Protein 1BIA (pdb70)

Solvent-accessible surface area: 13473 Å² total; per-residue (Å²): 158,82,125,41,58,45,10,41,122,0,0,51,54,0,12,93,20,52,102,31,30,6,97,52,1,5,87,101,41,61,61,70,125,58,25,0,62,124,48,0,78,35,0,94,101,13,45,16,97,10,62,77,41,136,75,138,10,14,12,6,92,91,74,74,65,37,12,54,41,146,92,0,74,62,73,28,114,51,50,72,16,23,22,44,27,12,8,89,22,6,22,84,46,1,37,94,66,33,77,132,22,140,46,2,12,3,0,0,0,1,26,24,90,79,64,96,64,18,13,14,26,2,20,6,0,3,0,16,98,8,90,63,112,68,23,39,36,5,0,10,4,0,1,3,1,5,2,0,42,0,0,70,129,52,46,3,100,91,0,80,2,13,4,29,44,9,0,34,4,96,70,84,85,0,1,20,6,113,44,73,92,45,123,88,5,31,1,1,3,5,11,15,4,26,11,21,116,105,1,17,3,60,102,31,64,26,115,26,57,20,4,40,0,0,0,23,3,0,107,49,2,39,56,9,1,101,52,15,67,139,101,25,16,70,40,3,40,94,81,4,105,81,9,10,14,9,33,92,69,55,0,46,0,69,48,73,143,134,96,19,90,5,55,1,83,2,26,36,168,122,0,2,2,42,0,43,52,146,73,106,88,96,77,46,127,29,28,104,4,40,88,108

Nearest PDB structures (foldseek):
  1bia-assembly1_A  TM=1.003E+00  e=5.095E-63  Escherichia coli
  1bib-assembly1_A  TM=1.001E+00  e=1.869E-56  Escherichia coli
  4wf2-assembly1_A  TM=9.604E-01  e=1.027E-54  Escherichia coli K-12
  8f8u-assembly1_B  TM=7.306E-01  e=3.129E-49  Klebsiella pneumoniae subsp. pneumoniae 1158
  8fi3-assembly1_A  TM=7.102E-01  e=5.790E-47  Klebsiella pneumoniae

Foldseek 3Di:
DDDPVPLVVVVVVQQQQDFDALVRVCVVVVHDSVVVVVSVVVLVVQVFDWDQDVVTHIHHNHHDADADPCLLVVLADDEAEAEDQEEQAQQVVCVVPVPPHEFLHKYKYQGHVVHDGRNQKIKMKTKYQFPPVQAVLLLQQLLQLQLQVLVVVLPLPLWFDEPRFFIDDPQATFKGKDWDWDPNIMIMIMMMGRDHPVPHCVNVVHHDRVSVSVNSSSRRVSVSVVVCSPPNNPVCQVSNVVGHPQAQAWKWWADPPDIHTFGWNTADSSNFTWGDDPNRTDTHDDTHIGHD

Radius of gyration: 21.38 Å; Cα contacts (8 Å, |Δi|>4): 575; chains: 1; bounding box: 65×46×41 Å

Sequence (292 aa):
MKDNTVPLKLIALLANGEFHSGEQLGETLGMSRAAINKHIQTLRDWGVDVFTVPGKGYSLPEPIQLLNAKQILGQLDGGSVAVLPVIDSTNQYLLDRIGELKSGDACIAEYQQAGSPFGANLYLSMFWRLEQPAAAIGLSLVIGIVMAEVLRKLGADKVRVKWPNDLYLQDRKLAGILVELTGAAQIVIGAGINMAMWITLQEAGINLDRNTLAAMLIRELRAALELFEQEGLAPYLSRWEKLDNFINRPVKLIIGDKEIFGISRGIDKQGALLLEQDGIIKPWMGGEISLR

GO terms:
  GO:0005515 protein binding (F, IPI)
  GO:0003677 DNA binding (F, IDA)
  GO:0004077 biotin--[biotin carboxyl-carrier protein] ligase activity (F, IDA)
  GO:0009102 biotin biosynthetic process (P, IMP)
  GO:0003676 nucleic acid binding (F, EXP)
  GO:0017053 transcription repressor complex (C, IDA)
  GO:0009374 biotin binding (F, IDA)
  GO:0005524 ATP binding (F, IMP)
  GO:0000976 transcription cis-regulatory region binding (F, IMP)
  GO:0042803 protein homodimerization activity (F, IMP)
  GO:0017053 transcription repressor complex (C, IMP)
  GO:0009374 biotin binding (F, IMP)
  GO:0006768 biotin metabolic process (P, IMP)

B-factor: mean 52.27, std 22.52, range [16.23, 100.0]

CATH classification: 1.10.10.10 (+2 more: 3.30.930.10, 2.30.30.100)

Structure (mmCIF, N/CA/C/O backbone):
data_1BIA
#
_entry.id   1BIA
#
_cell.length_a   114.000
_cell.length_b   114.000
_cell.length_c   60.200
_cell.angle_alpha   90.00
_cell.angle_beta   90.00
_cell.angle_gamma   90.00
#
_symmetry.space_group_name_H-M   'P 43 21 2'
#
loop_
_entity.id
_entity.type
_entity.pdbx_description
1 polymer 'BirA BIFUNCTIONAL PROTEIN'
2 water water
#
loop_
_atom_site.group_PDB
_atom_site.id
_atom_site.type_symbol
_atom_site.label_atom_id
_atom_site.label_alt_id
_atom_site.label_comp_id
_atom_site.label_asym_id
_atom_site.label_entity_id
_atom_site.label_seq_id
_atom_site.pdbx_PDB_ins_code
_atom_site.Cartn_x
_atom_site.Cartn_y
_atom_site.Cartn_z
_atom_site.occupancy
_atom_site.B_iso_or_equiv
_atom_site.auth_seq_id
_atom_site.auth_comp_id
_atom_site.auth_asym_id
_atom_site.auth_atom_id
_atom_site.pdbx_PDB_model_num
ATOM 1 N N . MET A 1 1 ? 96.107 101.535 92.567 1.00 100.00 1 MET A N 1
ATOM 2 C CA . MET A 1 1 ? 96.000 101.632 91.121 1.00 99.98 1 MET A CA 1
ATOM 3 C C . MET A 1 1 ? 97.240 101.078 90.406 1.00 94.73 1 MET A C 1
ATOM 4 O O . MET A 1 1 ? 98.338 101.018 90.959 1.00 94.82 1 MET A O 1
ATOM 9 N N . LYS A 1 2 ? 97.063 100.623 89.172 1.00 87.51 2 LYS A N 1
ATOM 10 C CA . LYS A 1 2 ? 98.201 100.062 88.478 1.00 83.74 2 LYS A CA 1
ATOM 11 C C . LYS A 1 2 ? 99.333 101.048 88.222 1.00 76.61 2 LYS A C 1
ATOM 12 O O . LYS A 1 2 ? 99.116 102.243 87.973 1.00 73.35 2 LYS A O 1
ATOM 14 N N . ASP A 1 3 ? 100.559 100.515 88.262 1.00 70.61 3 ASP A N 1
ATOM 15 C CA . ASP A 1 3 ? 101.772 101.269 87.998 1.00 64.26 3 ASP A CA 1
ATOM 16 C C . ASP A 1 3 ? 102.228 101.153 86.522 1.00 58.58 3 ASP A C 1
ATOM 17 O O . ASP A 1 3 ? 102.653 100.089 86.074 1.00 59.00 3 ASP A O 1
ATOM 22 N N . ASN A 1 4 ? 102.110 102.250 85.749 1.00 52.48 4 ASN A N 1
ATOM 23 C CA . ASN A 1 4 ? 102.468 102.295 84.318 1.00 51.37 4 ASN A CA 1
ATOM 24 C C . ASN A 1 4 ? 103.670 103.140 83.975 1.00 49.76 4 ASN A C 1
ATOM 25 O O . ASN A 1 4 ? 103.769 103.621 82.831 1.00 48.76 4 ASN A O 1
ATOM 30 N N . THR A 1 5 ? 104.544 103.293 84.947 1.00 48.38 5 THR A N 1
ATOM 31 C CA . THR A 1 5 ? 105.738 104.087 84.797 1.00 52.01 5 THR A CA 1
ATOM 32 C C . THR A 1 5 ? 106.659 103.731 83.652 1.00 53.70 5 THR A C 1
ATOM 33 O O . THR A 1 5 ? 107.192 104.617 82.978 1.00 58.37 5 THR A O 1
ATOM 37 N N . VAL A 1 6 ? 106.917 102.456 83.470 1.00 48.50 6 VAL A N 1
ATOM 38 C CA . VAL A 1 6 ? 107.837 102.087 82.430 1.00 47.87 6 VAL A CA 1
ATOM 39 C C . VAL A 1 6 ? 107.289 102.401 81.053 1.00 48.89 6 VAL A C 1
ATOM 40 O O . VAL A 1 6 ? 107.939 103.142 80.295 1.00 52.47 6 VAL A O 1
ATOM 44 N N . PRO A 1 7 ? 106.097 101.863 80.730 1.00 45.95 7 PRO A N 1
ATOM 45 C CA . PRO A 1 7 ? 105.574 102.135 79.408 1.00 45.50 7 PRO A CA 1
ATOM 46 C C . PRO A 1 7 ? 105.622 103.649 79.152 1.00 44.63 7 PRO A C 1
ATOM 47 O O . PRO A 1 7 ? 106.143 104.179 78.170 1.00 42.18 7 PRO A O 1
ATOM 51 N N . LEU A 1 8 ? 105.094 104.385 80.103 1.00 46.96 8 LEU A N 1
ATOM 52 C CA . LEU A 1 8 ? 105.104 105.826 79.953 1.00 47.53 8 LEU A CA 1
ATOM 53 C C . LEU A 1 8 ? 106.509 106.325 79.734 1.00 40.95 8 LEU A C 1
ATOM 54 O O . LEU A 1 8 ? 106.791 107.040 78.753 1.00 39.02 8 LEU A O 1
ATOM 59 N N . LYS A 1 9 ? 107.386 105.937 80.643 1.00 38.80 9 LYS A N 1
ATOM 60 C CA . LYS A 1 9 ? 108.781 106.345 80.502 1.00 43.71 9 LYS A CA 1
ATOM 61 C C . LYS A 1 9 ? 109.265 105.990 79.115 1.00 45.12 9 LYS A C 1
ATOM 62 O O . LYS A 1 9 ? 110.001 106.725 78.448 1.00 46.92 9 LYS A O 1
ATOM 68 N N . LEU A 1 10 ? 108.781 104.856 78.675 1.00 41.10 10 LEU A N 1
ATOM 69 C CA . LEU A 1 10 ? 109.143 104.375 77.390 1.00 43.12 10 LEU A CA 1
ATOM 70 C C . LEU A 1 10 ? 108.502 105.190 76.286 1.00 47.11 10 LEU A C 1
ATOM 71 O O . LEU A 1 10 ? 109.145 105.603 75.325 1.00 49.49 10 LEU A O 1
ATOM 76 N N . ILE A 1 11 ? 107.203 105.395 76.374 1.00 46.85 11 ILE A N 1
ATOM 77 C CA . ILE A 1 11 ? 106.619 106.124 75.280 1.00 47.88 11 ILE A CA 1
ATOM 78 C C . ILE A 1 11 ? 107.299 107.442 75.147 1.00 47.28 11 ILE A C 1
ATOM 79 O O . ILE A 1 11 ? 107.397 107.964 74.046 1.00 48.28 11 ILE A O 1
ATOM 84 N N . ALA A 1 12 ? 107.736 107.959 76.297 1.00 47.63 12 ALA A N 1
ATOM 85 C CA . ALA A 1 12 ? 108.432 109.237 76.362 1.00 52.18 12 ALA A CA 1
ATOM 86 C C . ALA A 1 12 ? 109.731 109.146 75.583 1.00 58.41 12 ALA A C 1
ATOM 87 O O . ALA A 1 12 ? 110.102 110.051 74.846 1.00 63.27 12 ALA A O 1
ATOM 89 N N . LEU A 1 13 ? 110.424 108.019 75.722 1.00 61.45 13 LEU A N 1
ATOM 90 C CA . LEU A 1 13 ? 111.662 107.818 74.984 1.00 62.81 13 LEU A CA 1
ATOM 91 C C . LEU A 1 13 ? 111.420 107.857 73.480 1.00 61.16 13 LEU A C 1
ATOM 92 O O . LEU A 1 13 ? 112.117 108.528 72.738 1.00 65.81 13 LEU A O 1
ATOM 97 N N . LEU A 1 14 ? 110.429 107.119 73.020 1.00 57.42 14 LEU A N 1
ATOM 98 C CA . LEU A 1 14 ? 110.101 107.059 71.612 1.00 59.19 14 LEU A CA 1
ATOM 99 C C . LEU A 1 14 ? 109.454 108.307 71.033 1.00 63.64 14 LEU A C 1
ATOM 100 O O . LEU A 1 14 ? 109.500 108.487 69.818 1.00 65.38 14 LEU A O 1
ATOM 105 N N . ALA A 1 15 ? 108.821 109.124 71.901 1.00 65.98 15 ALA A N 1
ATOM 106 C CA . ALA A 1 15 ? 108.061 110.337 71.558 1.00 66.83 15 ALA A CA 1
ATOM 107 C C . ALA A 1 15 ? 108.607 111.228 70.465 1.00 75.10 15 ALA A C 1
ATOM 108 O O . ALA A 1 15 ? 107.839 111.800 69.682 1.00 76.73 15 ALA A O 1
ATOM 110 N N . ASN A 1 16 ? 109.927 111.359 70.422 1.00 82.90 16 ASN A N 1
ATOM 111 C CA . ASN A 1 16 ? 110.583 112.178 69.416 1.00 88.52 16 ASN A CA 1
ATOM 112 C C . ASN A 1 16 ? 110.318 111.735 67.972 1.00 96.58 16 ASN A C 1
ATOM 113 O O . ASN A 1 16 ? 110.773 112.376 67.021 1.00 100.00 16 ASN A O 1
ATOM 118 N N . GLY A 1 17 ? 109.586 110.634 67.793 1.00 98.27 17 GLY A N 1
ATOM 119 C CA . GLY A 1 17 ? 109.250 110.129 66.466 1.00 98.17 17 GLY A CA 1
ATOM 120 C C . GLY A 1 17 ? 110.387 109.485 65.670 1.00 100.00 17 GLY A C 1
ATOM 121 O O . GLY A 1 17 ? 110.167 109.048 64.534 1.00 100.00 17 GLY A O 1
ATOM 122 N N . GLU A 1 18 ? 111.593 109.410 66.247 1.00 100.00 18 GLU A N 1
ATOM 123 C CA . GLU A 1 18 ? 112.736 108.797 65.569 1.00 100.00 18 GLU A CA 1
ATOM 124 C C . GLU A 1 18 ? 112.850 107.285 65.807 1.00 94.67 18 GLU A C 1
ATOM 125 O O . GLU A 1 18 ? 111.937 106.648 66.331 1.00 93.81 18 GLU A O 1
ATOM 127 N N . PHE A 1 19 ? 113.983 106.707 65.413 1.00 90.38 19 PHE A N 1
ATOM 128 C CA . PHE A 1 19 ? 114.190 105.293 65.634 1.00 86.73 19 PHE A CA 1
ATOM 129 C C . PHE A 1 19 ? 115.007 105.079 66.885 1.00 81.68 19 PHE A C 1
ATOM 130 O O . PHE A 1 19 ? 115.920 105.856 67.226 1.00 80.48 19 PHE A O 1
ATOM 138 N N . HIS A 1 20 ? 114.620 104.014 67.566 1.00 77.64 20 HIS A N 1
ATOM 139 C CA . HIS A 1 20 ? 115.261 103.575 68.774 1.00 75.23 20 HIS A CA 1
ATOM 140 C C . HIS A 1 20 ? 115.181 102.076 68.818 1.00 70.65 20 HIS A C 1
ATOM 141 O O . HIS A 1 20 ? 114.092 101.522 68.608 1.00 66.82 20 HIS A O 1
ATOM 148 N N . SER A 1 21 ? 116.339 101.463 69.106 1.00 71.07 21 SER A N 1
ATOM 149 C CA . SER A 1 21 ? 116.534 100.008 69.229 1.00 68.91 21 SER A CA 1
ATOM 150 C C . SER A 1 21 ? 116.424 99.547 70.670 1.00 65.00 21 SER A C 1
ATOM 151 O O . SER A 1 21 ? 116.739 100.279 71.628 1.00 60.52 21 SER A O 1
ATOM 154 N N . GLY A 1 22 ? 116.016 98.297 70.815 1.00 66.82 22 GLY A N 1
ATOM 155 C CA . GLY A 1 22 ? 115.916 97.751 72.145 1.00 69.04 22 GLY A CA 1
ATOM 156 C C . GLY A 1 22 ? 117.224 97.955 72.927 1.00 68.80 22 GLY A C 1
ATOM 157 O O . GLY A 1 22 ? 117.229 98.371 74.087 1.00 68.98 22 GLY A O 1
ATOM 158 N N . GLU A 1 23 ? 118.366 97.680 72.310 1.00 68.70 23 GLU A N 1
ATOM 159 C CA . GLU A 1 23 ? 119.626 97.863 73.030 1.00 71.99 23 GLU A CA 1
ATOM 160 C C . GLU A 1 23 ? 119.665 99.243 73.600 1.00 72.60 23 GLU A C 1
ATOM 161 O O . GLU A 1 23 ? 120.012 99.466 74.757 1.00 72.03 23 GLU A O 1
ATOM 167 N N . GLN A 1 24 ? 119.329 100.161 72.707 1.00 73.77 24 GLN A N 1
ATOM 168 C CA . GLN A 1 24 ? 119.309 101.561 73.010 1.00 75.25 24 GLN A CA 1
ATOM 169 C C . GLN A 1 24 ? 118.361 101.855 74.160 1.00 72.15 24 GLN A C 1
ATOM 170 O O . GLN A 1 24 ? 118.728 102.445 75.182 1.00 71.81 24 GLN A O 1
ATOM 172 N N . LEU A 1 25 ? 117.122 101.424 73.993 1.00 66.67 25 LEU A N 1
ATOM 173 C CA . LEU A 1 25 ? 116.152 101.633 75.032 1.00 61.44 25 LEU A CA 1
ATOM 174 C C . LEU A 1 25 ? 116.639 100.988 76.337 1.00 61.12 25 LEU A C 1
ATOM 175 O O . LEU A 1 25 ? 116.809 101.640 77.364 1.00 57.76 25 LEU A O 1
ATOM 180 N N . GLY A 1 26 ? 116.918 99.689 76.281 1.00 65.10 26 GLY A N 1
ATOM 181 C CA . GLY A 1 26 ? 117.375 98.911 77.434 1.00 68.35 26 GLY A CA 1
ATOM 182 C C . GLY A 1 26 ? 118.390 99.586 78.383 1.00 66.37 26 GLY A C 1
ATOM 183 O O . GLY A 1 26 ? 118.269 99.528 79.627 1.00 60.51 26 GLY A O 1
ATOM 184 N N . GLU A 1 27 ? 119.421 100.178 77.788 1.00 65.47 27 GLU A N 1
ATOM 185 C CA . GLU A 1 27 ? 120.423 100.827 78.596 1.00 64.63 27 GLU A CA 1
ATOM 186 C C . GLU A 1 27 ? 119.862 102.080 79.234 1.00 67.74 27 GLU A C 1
ATOM 187 O O . GLU A 1 27 ? 120.046 102.327 80.424 1.00 69.89 27 GLU A O 1
ATOM 189 N N . THR A 1 28 ? 119.132 102.874 78.470 1.00 70.61 28 THR A N 1
ATOM 190 C CA . THR A 1 28 ? 118.547 104.043 79.096 1.00 73.34 28 THR A CA 1
ATOM 191 C C . THR A 1 28 ? 117.561 103.631 80.177 1.00 77.21 28 THR A C 1
ATOM 192 O O . THR A 1 28 ? 117.405 104.328 81.173 1.00 81.22 28 THR A O 1
ATOM 196 N N . LEU A 1 29 ? 116.869 102.507 79.985 1.00 76.36 29 LEU A N 1
ATOM 197 C CA . LEU A 1 29 ? 115.898 102.099 80.977 1.00 76.78 29 LEU A CA 1
ATOM 198 C C . LEU A 1 29 ? 116.450 101.161 82.031 1.00 78.38 29 LEU A C 1
ATOM 199 O O . LEU A 1 29 ? 115.869 101.032 83.116 1.00 78.88 29 LEU A O 1
ATOM 204 N N . GLY A 1 30 ? 117.583 100.525 81.692 1.00 76.13 30 GLY A N 1
ATOM 205 C CA . GLY A 1 30 ? 118.262 99.628 82.607 1.00 71.13 30 GLY A CA 1
ATOM 206 C C . GLY A 1 30 ? 117.541 98.316 82.760 1.00 63.01 30 GLY A C 1
ATOM 207 O O . GLY A 1 30 ? 117.071 97.896 83.842 1.00 60.40 30 GLY A O 1
ATOM 208 N N . MET A 1 31 ? 117.479 97.648 81.642 1.00 58.32 31 MET A N 1
ATOM 209 C CA . MET A 1 31 ? 116.823 96.401 81.685 1.00 58.56 31 MET A CA 1
ATOM 210 C C . MET A 1 31 ? 116.976 95.746 80.355 1.00 61.39 31 MET A C 1
ATOM 211 O O . MET A 1 31 ? 117.314 96.408 79.367 1.00 61.02 31 MET A O 1
ATOM 216 N N . SER A 1 32 ? 116.718 94.442 80.396 1.00 63.31 32 SER A N 1
ATOM 217 C CA . SER A 1 32 ? 116.784 93.543 79.278 1.00 61.79 32 SER A CA 1
ATOM 218 C C . SER A 1 32 ? 116.019 94.039 78.085 1.00 63.39 32 SER A C 1
ATOM 219 O O . SER A 1 32 ? 115.025 94.721 78.229 1.00 66.32 32 SER A O 1
ATOM 222 N N . ARG A 1 33 ? 116.452 93.628 76.911 1.00 64.68 33 ARG A N 1
ATOM 223 C CA . ARG A 1 33 ? 115.809 93.949 75.652 1.00 69.63 33 ARG A CA 1
ATOM 224 C C . ARG A 1 33 ? 114.580 93.089 75.467 1.00 76.35 33 ARG A C 1
ATOM 225 O O 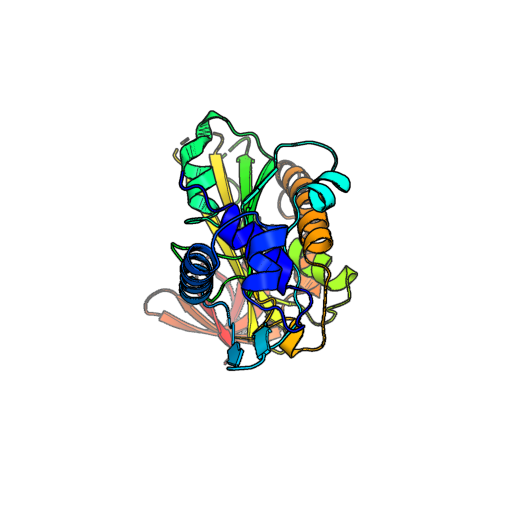. ARG A 1 33 ? 113.793 93.249 74.524 1.00 81.22 33 ARG A O 1
ATOM 233 N N . ALA A 1 34 ? 114.459 92.156 76.402 1.00 76.71 34 ALA A N 1
ATOM 234 C CA . ALA A 1 34 ? 113.345 91.241 76.488 1.00 73.03 34 ALA A CA 1
ATOM 235 C C . ALA A 1 34 ? 112.244 91.957 77.248 1.00 62.53 34 ALA A C 1
ATOM 236 O O . ALA A 1 34 ? 111.067 91.877 76.911 1.00 62.69 34 ALA A O 1
ATOM 238 N N . ALA A 1 35 ? 112.654 92.719 78.245 1.00 52.48 35 ALA A N 1
ATOM 239 C CA . ALA A 1 35 ? 111.680 93.479 78.962 1.00 53.17 35 ALA A CA 1
ATOM 240 C C . ALA A 1 35 ? 111.021 94.499 77.987 1.00 51.48 35 ALA A C 1
ATOM 241 O O . ALA A 1 35 ? 109.780 94.513 77.787 1.00 44.70 35 ALA A O 1
ATOM 243 N N . ILE A 1 36 ? 111.904 95.302 77.326 1.00 52.82 36 ILE A N 1
ATOM 244 C CA . ILE A 1 36 ? 111.514 96.304 76.347 1.00 53.02 36 ILE A CA 1
ATOM 245 C C . ILE A 1 36 ? 110.530 95.692 75.399 1.00 49.88 36 ILE A C 1
ATOM 246 O O . ILE A 1 36 ? 109.451 96.210 75.078 1.00 48.78 36 ILE A O 1
ATOM 251 N N . ASN A 1 37 ? 110.942 94.564 74.899 1.00 47.01 37 ASN A N 1
ATOM 252 C CA . ASN A 1 37 ? 109.996 94.020 74.010 1.00 49.13 37 ASN A CA 1
ATOM 253 C C . ASN A 1 37 ? 108.638 93.907 74.717 1.00 47.59 37 ASN A C 1
ATOM 254 O O . ASN A 1 37 ? 107.589 94.269 74.152 1.00 49.03 37 ASN A O 1
ATOM 259 N N . LYS A 1 38 ? 108.662 93.491 75.983 1.00 43.94 38 LYS A N 1
ATOM 260 C CA . LYS A 1 38 ? 107.418 93.329 76.728 1.00 51.36 38 LYS A CA 1
ATOM 261 C C . LYS A 1 38 ? 106.603 94.621 76.879 1.00 55.88 38 LYS A C 1
ATOM 262 O O . LYS A 1 38 ? 105.359 94.637 76.739 1.00 55.57 38 LYS A O 1
ATOM 268 N N . HIS A 1 39 ? 107.322 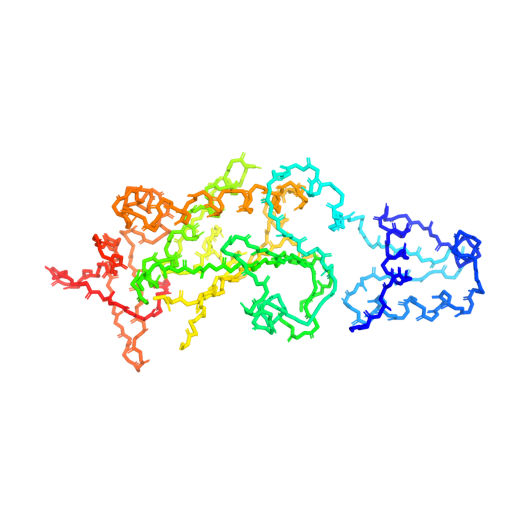95.704 77.185 1.00 53.08 39 HIS A N 1
ATOM 269 C CA . HIS A 1 39 ? 106.669 96.985 77.347 1.00 51.55 39 HIS A CA 1
ATOM 270 C C . HIS A 1 39 ? 106.174 97.581 76.035 1.00 52.12 39 HIS A C 1
ATOM 271 O O . HIS A 1 39 ? 105.207 98.350 76.017 1.00 53.79 39 HIS A O 1
ATOM 278 N N . ILE A 1 40 ? 106.840 97.244 74.944 1.00 48.06 40 ILE A N 1
ATOM 279 C CA . ILE A 1 40 ? 106.398 97.735 73.679 1.00 49.09 40 ILE A CA 1
ATOM 280 C C . ILE A 1 40 ? 105.006 97.184 73.444 1.00 52.53 40 ILE A C 1
ATOM 281 O O . ILE A 1 40 ? 104.139 97.774 72.808 1.00 55.40 40 ILE A O 1
ATOM 286 N N . GLN A 1 41 ? 104.787 95.991 73.928 1.00 54.94 41 GLN A N 1
ATOM 287 C CA . GLN A 1 41 ? 103.496 95.398 73.657 1.00 54.24 41 GLN A CA 1
ATOM 288 C C . GLN A 1 41 ? 102.369 96.188 74.271 1.00 51.21 41 GLN A C 1
ATOM 289 O O . GLN A 1 41 ? 101.294 96.358 73.693 1.00 52.13 41 GLN A O 1
ATOM 295 N N . THR A 1 42 ? 102.649 96.671 75.476 1.00 46.85 42 THR A N 1
ATOM 296 C CA . THR A 1 42 ? 101.690 97.464 76.204 1.00 43.75 42 THR A CA 1
ATOM 297 C C . THR A 1 42 ? 101.295 98.644 75.356 1.00 41.78 42 THR A C 1
ATOM 298 O O . THR A 1 42 ? 100.123 98.821 75.034 1.00 43.19 42 THR A O 1
ATOM 302 N N . LEU A 1 43 ? 102.298 99.435 74.962 1.00 38.85 43 LEU A N 1
ATOM 303 C CA . LEU A 1 43 ? 102.036 100.569 74.120 1.00 43.66 43 LEU A CA 1
ATOM 304 C C . LEU A 1 43 ? 101.029 100.118 73.086 1.00 47.48 43 LEU A C 1
ATOM 305 O O . LEU A 1 43 ? 99.895 100.632 72.981 1.00 47.39 43 LEU A O 1
ATOM 310 N N . ARG A 1 44 ? 101.456 99.085 72.381 1.00 46.19 44 ARG A N 1
ATOM 311 C CA . ARG A 1 44 ? 100.614 98.505 71.379 1.00 46.85 44 ARG A CA 1
ATOM 312 C C . ARG A 1 44 ? 99.226 98.274 71.921 1.00 47.56 44 ARG A C 1
ATOM 313 O O . ARG A 1 44 ? 98.219 98.434 71.234 1.00 49.80 44 ARG A O 1
ATOM 321 N N . ASP A 1 45 ? 99.153 97.903 73.175 1.00 45.68 45 ASP A N 1
ATOM 322 C CA . ASP A 1 45 ? 97.842 97.650 73.698 1.00 45.97 45 ASP A CA 1
ATOM 323 C C . ASP A 1 45 ? 96.997 98.899 73.846 1.00 48.04 45 ASP A C 1
ATOM 324 O O . ASP A 1 45 ? 95.776 98.827 73.820 1.00 50.30 45 ASP A O 1
ATOM 329 N N . TRP A 1 46 ? 97.654 100.046 73.982 1.00 47.06 46 TRP A N 1
ATOM 330 C CA . TRP A 1 46 ? 96.978 101.309 74.189 1.00 46.91 46 TRP A CA 1
ATOM 331 C C . TRP A 1 46 ? 96.661 102.040 72.889 1.00 50.33 46 TRP A C 1
ATOM 332 O O . TRP A 1 46 ? 96.439 103.262 72.879 1.00 55.55 46 TRP A O 1
ATOM 343 N N . GLY A 1 47 ? 96.658 101.351 71.756 1.00 44.49 47 GLY A N 1
ATOM 344 C CA . GLY A 1 47 ? 96.371 102.045 70.511 1.00 39.07 47 GLY A CA 1
ATOM 345 C C . GLY A 1 47 ? 97.582 102.765 69.942 1.00 42.60 47 GLY A C 1
ATOM 346 O O . GLY A 1 47 ? 97.509 103.289 68.814 1.00 45.68 47 GLY A O 1
ATOM 347 N N . VAL A 1 48 ? 98.698 102.817 70.706 1.00 44.52 48 VAL A N 1
ATOM 348 C CA . VAL A 1 48 ? 99.882 103.508 70.216 1.00 44.42 48 VAL A CA 1
ATOM 349 C C . VAL A 1 48 ? 100.412 102.871 68.971 1.00 54.62 48 VAL A C 1
ATOM 350 O O . VAL A 1 48 ? 100.478 101.655 68.878 1.00 55.75 48 VAL A O 1
ATOM 354 N N . ASP A 1 49 ? 100.830 103.691 68.025 1.00 67.21 49 ASP A N 1
ATOM 355 C CA . ASP A 1 49 ? 101.351 103.185 66.774 1.00 80.68 49 ASP A CA 1
ATOM 356 C C . ASP A 1 49 ? 102.859 103.058 66.830 1.00 90.00 49 ASP A C 1
ATOM 357 O O . ASP A 1 49 ? 103.563 104.042 66.617 1.00 94.15 49 ASP A O 1
ATOM 362 N N . VAL A 1 50 ? 103.376 101.867 67.112 1.00 94.31 50 VAL A N 1
ATOM 363 C CA . VAL A 1 50 ? 104.821 101.719 67.155 1.00 96.78 50 VAL A CA 1
ATOM 364 C C . VAL A 1 50 ? 105.327 100.683 66.175 1.00 97.52 50 VAL A C 1
ATOM 365 O O . VAL A 1 50 ? 105.248 99.481 66.414 1.00 100.00 50 VAL A O 1
ATOM 369 N N . PHE A 1 51 ? 105.822 101.196 65.052 1.00 96.72 51 PHE A N 1
ATOM 370 C CA . PHE A 1 51 ? 106.343 100.381 63.972 1.00 91.50 51 PHE A CA 1
ATOM 371 C C . PHE A 1 51 ? 107.696 99.721 64.304 1.00 87.83 51 PHE A C 1
ATOM 372 O O . PHE A 1 51 ? 108.539 100.303 65.001 1.00 85.02 51 PHE A O 1
ATOM 374 N N . THR A 1 52 ? 107.901 98.502 63.793 1.00 87.38 52 THR A N 1
ATOM 375 C CA . THR A 1 52 ? 109.151 97.796 64.011 1.00 88.44 52 THR A CA 1
ATOM 376 C C . THR A 1 52 ? 109.916 97.416 62.747 1.00 91.90 52 THR A C 1
ATOM 377 O O . THR A 1 52 ? 109.342 96.903 61.795 1.00 95.62 52 THR A O 1
ATOM 381 N N . VAL A 1 53 ? 111.230 97.644 62.732 1.00 91.69 53 VAL A N 1
ATOM 382 C CA . VAL A 1 53 ? 111.995 97.284 61.551 1.00 92.84 53 VAL A CA 1
ATOM 383 C C . VAL A 1 53 ? 113.336 96.613 61.818 1.00 95.33 53 VAL A C 1
ATOM 384 O O . VAL A 1 53 ? 114.302 97.250 62.239 1.00 96.62 53 VAL A O 1
ATOM 388 N N . PRO A 1 54 ? 113.395 95.328 61.497 1.00 96.29 54 PRO A N 1
ATOM 389 C CA . PRO A 1 54 ? 114.589 94.512 61.622 1.00 94.17 54 PRO A CA 1
ATOM 390 C C . PRO A 1 54 ? 115.909 95.187 61.999 1.00 88.43 54 PRO A C 1
ATOM 391 O O . PRO A 1 54 ? 116.182 95.419 63.174 1.00 90.00 54 PRO A O 1
ATOM 395 N N . GLY A 1 55 ? 116.775 95.461 61.049 1.00 81.32 55 GLY A N 1
ATOM 396 C CA . GLY A 1 55 ? 118.023 96.062 61.467 1.00 78.06 55 GLY A CA 1
ATOM 397 C C . GLY A 1 55 ? 117.854 97.536 61.787 1.00 75.07 55 GLY A C 1
ATOM 398 O O . GLY A 1 55 ? 118.647 98.360 61.367 1.00 73.12 55 GLY A O 1
ATOM 399 N N . LYS A 1 56 ? 116.809 97.871 62.519 1.00 76.30 56 LYS A N 1
ATOM 400 C CA . LYS A 1 56 ? 116.564 99.265 62.829 1.00 79.25 56 LYS A CA 1
ATOM 401 C C . LYS A 1 56 ? 116.007 99.539 64.237 1.00 82.63 56 LYS A C 1
ATOM 402 O O . LYS A 1 56 ? 116.557 100.383 64.969 1.00 83.27 56 LYS A O 1
ATOM 408 N N . GLY A 1 57 ? 114.915 98.839 64.611 1.00 81.70 57 GLY A N 1
ATOM 409 C CA . GLY A 1 57 ? 114.285 98.981 65.929 1.00 77.45 57 GLY A CA 1
ATOM 410 C C . GLY A 1 57 ? 112.798 99.367 65.932 1.00 72.67 57 GLY A C 1
ATOM 411 O O . GLY A 1 57 ? 111.961 98.775 65.240 1.00 69.12 57 GLY A O 1
ATOM 412 N N . TYR A 1 58 ? 112.496 100.376 66.763 1.00 69.00 58 TYR A N 1
ATOM 413 C CA . TYR A 1 58 ? 111.151 100.888 66.920 1.00 65.37 58 TYR A CA 1
ATOM 414 C C . TYR A 1 58 ? 111.086 102.388 66.818 1.00 64.57 58 TYR A C 1
ATOM 415 O O . TYR A 1 58 ? 112.007 103.106 67.240 1.00 62.24 58 TYR A O 1
ATOM 424 N N . SER A 1 59 ? 109.930 102.833 66.349 1.00 68.70 59 SER A N 1
ATOM 425 C CA . SER A 1 59 ? 109.652 104.245 66.215 1.00 75.89 59 SER A CA 1
ATOM 426 C C . SER A 1 59 ? 108.165 104.500 66.115 1.00 79.37 59 SER A C 1
ATOM 427 O O . SER A 1 59 ? 107.371 103.553 66.017 1.00 79.36 59 SER A O 1
ATOM 430 N N . LEU A 1 60 ? 107.838 105.800 66.170 1.00 79.98 60 LEU A N 1
ATOM 431 C CA . LEU A 1 60 ? 106.486 106.321 66.099 1.00 80.92 60 LEU A CA 1
ATOM 432 C C . LEU A 1 60 ? 106.273 107.053 64.790 1.00 82.16 60 LEU 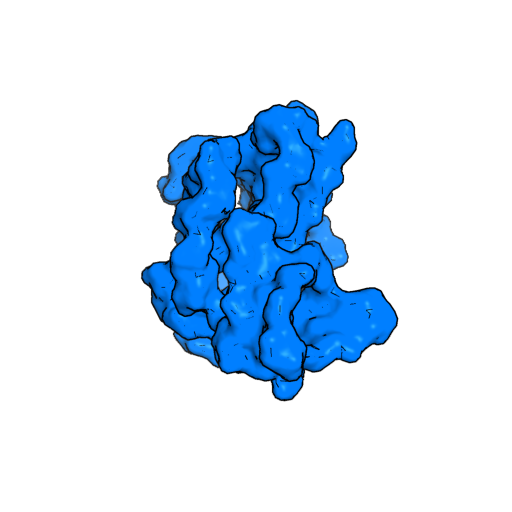A C 1
ATOM 433 O O . LEU A 1 60 ? 107.050 107.949 64.440 1.00 83.35 60 LEU A O 1
ATOM 438 N N . PRO A 1 61 ? 105.179 106.712 64.085 1.00 81.82 61 PRO A N 1
ATOM 439 C CA . PRO A 1 61 ? 104.847 107.350 62.820 1.00 80.15 61 PRO A CA 1
ATOM 440 C C . PRO A 1 61 ? 104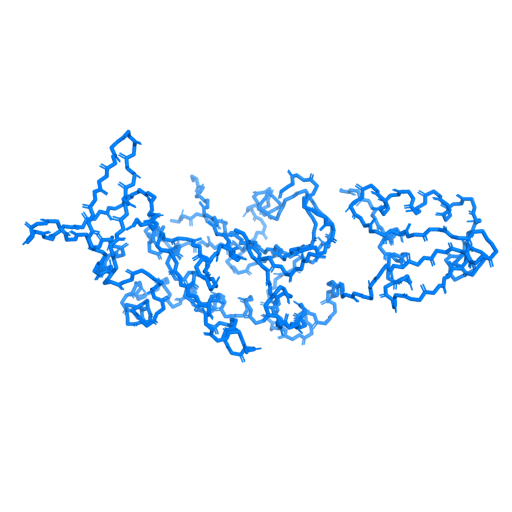.799 108.862 62.928 1.00 78.29 61 PRO A C 1
ATOM 441 O O . PRO A 1 61 ? 104.695 109.574 61.928 1.00 81.51 61 PRO A O 1
ATOM 445 N N . GLU A 1 62 ? 104.846 109.356 64.147 1.00 72.67 62 GLU A N 1
ATOM 446 C CA . GLU A 1 62 ? 104.771 110.766 64.369 1.00 68.61 62 GLU A CA 1
ATOM 447 C C . GLU A 1 62 ? 105.088 111.096 65.780 1.00 63.10 62 GLU A C 1
ATOM 448 O O . GLU A 1 62 ? 104.549 110.484 66.713 1.00 59.07 62 GLU A O 1
ATOM 454 N N . PRO A 1 63 ? 105.954 112.086 65.884 1.00 62.80 63 PRO A N 1
ATOM 455 C CA . PRO A 1 63 ? 106.375 112.605 67.156 1.00 63.63 63 PRO A CA 1
ATOM 456 C C . PRO A 1 63 ? 105.126 113.106 67.840 1.00 68.42 63 PRO A C 1
ATOM 457 O O . PRO A 1 63 ? 104.079 113.363 67.206 1.00 65.10 63 PRO A O 1
ATOM 461 N N . ILE A 1 64 ? 105.205 113.187 69.154 1.00 72.93 64 ILE A N 1
ATOM 462 C CA . ILE A 1 64 ? 104.031 113.572 69.872 1.00 73.31 64 ILE A CA 1
ATOM 463 C C . ILE A 1 64 ? 104.316 114.322 71.139 1.00 72.01 64 ILE A C 1
ATOM 464 O O . ILE A 1 64 ? 105.466 114.567 71.530 1.00 73.11 64 ILE A O 1
ATOM 469 N N . GLN A 1 65 ? 103.196 114.648 71.771 1.00 66.95 65 GLN A N 1
ATOM 470 C CA . GLN A 1 65 ? 103.196 115.345 73.015 1.00 61.56 65 GLN A CA 1
ATOM 471 C C . GLN A 1 65 ? 102.597 114.492 74.092 1.00 57.63 65 GLN A C 1
ATOM 472 O O . GLN A 1 65 ? 101.733 113.659 73.817 1.00 60.95 65 GLN A O 1
ATOM 478 N N . LEU A 1 66 ? 103.071 114.723 75.308 1.00 50.54 66 LEU A N 1
ATOM 479 C CA . LEU A 1 66 ? 102.642 113.991 76.470 1.00 44.12 66 LEU A CA 1
ATOM 480 C C . LEU A 1 66 ? 102.310 114.901 77.599 1.00 43.27 66 LEU A C 1
ATOM 481 O O . LEU A 1 66 ? 103.029 115.821 77.902 1.00 45.43 66 LEU A O 1
ATOM 486 N N . LEU A 1 67 ? 101.244 114.601 78.278 1.00 43.40 67 LEU A N 1
ATOM 487 C CA . LEU A 1 67 ? 100.976 115.400 79.423 1.00 39.91 67 LEU A CA 1
ATOM 488 C C . LEU A 1 67 ? 102.214 115.308 80.260 1.00 37.88 67 LEU A C 1
ATOM 489 O O . LEU A 1 67 ? 102.903 114.297 80.252 1.00 38.22 67 LEU A O 1
ATOM 494 N N . ASN A 1 68 ? 102.474 116.388 80.966 1.00 40.52 68 ASN A N 1
ATOM 495 C CA . ASN A 1 68 ? 103.579 116.524 81.854 1.00 37.61 68 ASN A CA 1
ATOM 496 C C . ASN A 1 68 ? 103.122 117.297 83.047 1.00 35.27 68 ASN A C 1
ATOM 497 O O . ASN A 1 68 ? 102.997 118.526 83.031 1.00 35.90 68 ASN A O 1
ATOM 502 N N . ALA A 1 69 ? 102.895 116.566 84.096 1.00 33.66 69 ALA A N 1
ATOM 503 C CA . ALA A 1 69 ? 102.447 117.202 85.300 1.00 41.55 69 ALA A CA 1
ATOM 504 C C . ALA A 1 69 ? 103.183 118.507 85.638 1.00 43.29 69 ALA A C 1
ATOM 505 O O . ALA A 1 69 ? 102.579 119.541 85.929 1.00 42.73 69 ALA A O 1
ATOM 507 N N . LYS A 1 70 ? 104.510 118.447 85.619 1.00 46.16 70 LYS A N 1
ATOM 508 C CA . LYS A 1 70 ? 105.359 119.579 85.958 1.00 47.65 70 LYS A CA 1
ATOM 509 C C . LYS A 1 70 ? 104.967 120.853 85.256 1.00 44.76 70 LYS A C 1
ATOM 510 O O . LYS A 1 70 ? 104.763 121.912 85.861 1.00 44.43 70 LYS A O 1
ATOM 516 N N . GLN A 1 71 ? 104.906 120.708 83.949 1.00 43.09 71 GLN A N 1
ATOM 517 C CA . GLN A 1 71 ? 104.572 121.793 83.119 1.00 47.05 71 GLN A CA 1
ATOM 518 C C . GLN A 1 71 ? 103.248 122.404 83.451 1.00 51.86 71 GLN A C 1
ATOM 519 O O . GLN A 1 71 ? 103.156 123.621 83.651 1.00 57.12 71 GLN A O 1
ATOM 525 N N . ILE A 1 72 ? 102.258 121.522 83.545 1.00 50.90 72 ILE A N 1
ATOM 526 C CA . ILE A 1 72 ? 100.909 121.915 83.888 1.00 48.14 72 ILE A CA 1
ATOM 527 C C . ILE A 1 72 ? 100.927 122.622 85.245 1.00 42.04 72 ILE A C 1
ATOM 528 O O . ILE A 1 72 ? 100.534 123.775 85.392 1.00 42.71 72 ILE A O 1
ATOM 533 N N . LEU A 1 73 ? 101.380 121.937 86.277 1.00 36.95 73 LEU A N 1
ATOM 534 C CA . LEU A 1 73 ? 101.326 122.590 87.563 1.00 37.64 73 LEU A CA 1
ATOM 535 C C . LEU A 1 73 ? 102.213 123.777 87.631 1.00 44.34 73 LEU A C 1
ATOM 536 O O . LEU A 1 73 ? 102.062 124.646 88.481 1.00 46.66 73 LEU A O 1
ATOM 541 N N . GLY A 1 74 ? 103.126 123.823 86.700 1.00 46.06 74 GLY A N 1
ATOM 542 C CA . GLY A 1 74 ? 103.994 124.942 86.707 1.00 49.47 74 GLY A CA 1
ATOM 543 C C . GLY A 1 74 ? 103.257 126.207 86.330 1.00 54.73 74 GLY A C 1
ATOM 544 O O . GLY A 1 74 ? 103.696 127.318 86.660 1.00 58.98 74 GLY A O 1
ATOM 545 N N . GLN A 1 75 ? 102.154 126.064 85.606 1.00 53.80 75 GLN A N 1
ATOM 546 C CA . GLN A 1 75 ? 101.463 127.271 85.176 1.00 53.00 75 GLN A CA 1
ATOM 547 C C . GLN A 1 75 ? 100.142 127.497 85.843 1.00 60.03 75 GLN A C 1
ATOM 548 O O . GLN A 1 75 ? 99.354 128.311 85.383 1.00 61.53 75 GLN A O 1
ATOM 554 N N . LEU A 1 76 ? 99.925 126.771 86.928 1.00 68.60 76 LEU A N 1
ATOM 555 C CA . LEU A 1 76 ? 98.692 126.880 87.685 1.00 77.37 76 LEU A CA 1
ATOM 556 C C . LEU A 1 76 ? 98.981 127.456 89.065 1.00 81.19 76 LEU A C 1
ATOM 557 O O . LEU A 1 76 ? 100.116 127.405 89.562 1.00 81.67 76 LEU A O 1
ATOM 562 N N . ASP A 1 77 ? 97.953 127.996 89.694 1.00 85.37 77 ASP A N 1
ATOM 563 C CA . ASP A 1 77 ? 98.180 128.564 91.004 1.00 93.21 77 ASP A CA 1
ATOM 564 C C . ASP A 1 77 ? 97.890 127.618 92.144 1.00 97.08 77 ASP A C 1
ATOM 565 O O . ASP A 1 77 ? 98.799 127.070 92.772 1.00 100.00 77 ASP A O 1
ATOM 567 N N . GLY A 1 78 ? 96.624 127.436 92.447 1.00 98.47 78 GLY A N 1
ATOM 568 C CA . GLY A 1 78 ? 96.332 126.579 93.567 1.00 96.80 78 GLY A CA 1
ATOM 569 C C . GLY A 1 78 ? 95.268 125.550 93.300 1.00 96.27 78 GLY A C 1
ATOM 570 O O . GLY A 1 78 ? 94.359 125.733 92.494 1.00 100.00 78 GLY A O 1
ATOM 571 N N . GLY A 1 79 ? 95.391 124.451 94.016 1.00 91.71 79 GLY A N 1
ATOM 572 C CA . GLY A 1 79 ? 94.434 123.380 93.883 1.00 83.51 79 GLY A CA 1
ATOM 573 C C . GLY A 1 79 ? 95.078 122.111 93.356 1.00 73.38 79 GLY A C 1
ATOM 574 O O . GLY A 1 79 ? 96.062 122.133 92.611 1.00 75.84 79 GLY A O 1
ATOM 575 N N . SER A 1 80 ? 94.518 121.005 93.782 1.00 60.81 80 SER A N 1
ATOM 576 C CA . SER A 1 80 ? 94.999 119.732 93.347 1.00 51.24 80 SER A CA 1
ATOM 577 C C . SER A 1 80 ? 94.625 119.508 91.906 1.00 46.47 80 SER A C 1
ATOM 578 O O . SER A 1 80 ? 93.604 119.899 91.389 1.00 50.16 80 SER A O 1
ATOM 581 N N . VAL A 1 81 ? 95.485 118.809 91.250 1.00 42.21 81 VAL A N 1
ATOM 582 C CA . VAL A 1 81 ? 95.254 118.468 89.885 1.00 38.72 81 VAL A CA 1
ATOM 583 C C . VAL A 1 81 ? 95.998 117.180 89.736 1.00 40.18 81 VAL A C 1
ATOM 584 O O . VAL A 1 81 ? 97.180 117.155 90.055 1.00 43.29 81 VAL A O 1
ATOM 588 N N . ALA A 1 82 ? 95.276 116.120 89.387 1.00 35.53 82 ALA A N 1
ATOM 589 C CA . ALA A 1 82 ? 95.875 114.825 89.230 1.00 30.84 82 ALA A CA 1
ATOM 590 C C . ALA A 1 82 ? 96.098 114.609 87.765 1.00 33.66 82 ALA A C 1
ATOM 591 O O . ALA A 1 82 ? 95.153 114.581 86.988 1.00 36.81 82 ALA A O 1
ATOM 593 N N . VAL A 1 83 ? 97.363 114.523 87.379 1.00 36.84 83 VAL A N 1
ATOM 594 C CA . VAL A 1 83 ? 97.685 114.310 85.999 1.00 35.75 83 VAL A CA 1
ATOM 595 C C . VAL A 1 83 ? 98.027 112.861 85.876 1.00 39.72 83 VAL A C 1
ATOM 596 O O . VAL A 1 83 ? 99.057 112.459 86.381 1.00 46.63 83 VAL A O 1
ATOM 600 N N . LEU A 1 84 ? 97.174 112.107 85.213 1.00 36.50 84 LEU A N 1
ATOM 601 C CA . LEU A 1 84 ? 97.335 110.690 85.035 1.00 26.71 84 LEU A CA 1
ATOM 602 C C . LEU A 1 84 ? 97.110 110.312 83.614 1.00 28.48 84 LEU A C 1
ATOM 603 O O . LEU A 1 84 ? 96.009 109.924 83.266 1.00 33.68 84 LEU A O 1
ATOM 608 N N . PRO A 1 85 ? 98.146 110.385 82.816 1.00 25.10 85 PRO A N 1
ATOM 609 C CA . PRO A 1 85 ? 98.018 110.088 81.416 1.00 24.23 85 PRO A CA 1
ATOM 610 C C . PRO A 1 85 ? 97.232 108.838 81.165 1.00 31.80 85 PRO A C 1
ATOM 611 O O . PRO A 1 85 ? 96.500 108.713 80.146 1.00 36.00 85 PRO A O 1
ATOM 615 N N . VAL A 1 86 ? 97.361 107.895 82.101 1.00 31.73 86 VAL A N 1
ATOM 616 C CA . VAL A 1 86 ? 96.602 106.696 81.884 1.00 31.75 86 VAL A CA 1
ATOM 617 C C . VAL A 1 86 ? 95.673 106.426 83.009 1.00 33.01 86 VAL A C 1
ATOM 618 O O . VAL A 1 86 ? 96.052 106.437 84.176 1.00 32.16 86 VAL A O 1
ATOM 622 N N . ILE A 1 87 ? 94.428 106.224 82.657 1.00 36.45 87 ILE A N 1
ATOM 623 C CA . ILE A 1 87 ? 93.453 106.046 83.704 1.00 35.37 87 ILE A CA 1
ATOM 624 C C . ILE A 1 87 ? 92.198 105.329 83.214 1.00 34.21 87 ILE A C 1
ATOM 625 O O . ILE A 1 87 ? 92.028 105.084 82.019 1.00 34.67 87 ILE A O 1
ATOM 630 N N . ASP A 1 88 ? 91.317 104.967 84.136 1.00 35.52 88 ASP A N 1
ATOM 631 C CA . ASP A 1 88 ? 90.084 104.306 83.714 1.00 41.08 88 ASP A CA 1
ATOM 632 C C . ASP A 1 88 ? 89.158 105.326 83.110 1.00 36.19 88 ASP A C 1
ATOM 633 O O . ASP A 1 88 ? 88.804 105.240 81.947 1.00 36.72 88 ASP A O 1
ATOM 638 N N . SER A 1 89 ? 88.807 106.299 83.955 1.00 33.89 89 SER A N 1
ATOM 639 C CA . SER A 1 89 ? 87.987 107.413 83.599 1.00 34.84 89 SER A CA 1
ATOM 640 C C . SER A 1 89 ? 88.297 108.562 84.545 1.00 41.08 89 SER A C 1
ATOM 641 O O . SER A 1 89 ? 88.524 108.376 85.758 1.00 39.79 89 SER A O 1
ATOM 644 N N . THR A 1 90 ? 88.274 109.774 83.979 1.00 40.66 90 THR A N 1
ATOM 645 C CA . THR A 1 90 ? 88.559 110.946 84.764 1.00 36.40 90 THR A CA 1
ATOM 646 C C . THR A 1 90 ? 87.441 111.230 85.726 1.00 34.02 90 THR A C 1
ATOM 647 O O . THR A 1 90 ? 87.631 111.667 86.873 1.00 34.60 90 THR A O 1
ATOM 651 N N . ASN A 1 91 ? 86.236 110.917 85.271 1.00 32.86 91 ASN A N 1
ATOM 652 C CA . ASN A 1 91 ? 85.099 111.161 86.116 1.00 36.56 91 ASN A CA 1
ATOM 653 C C . ASN A 1 91 ? 85.009 110.283 87.354 1.00 39.09 91 ASN A C 1
ATOM 654 O O . ASN A 1 91 ? 84.712 110.757 88.454 1.00 38.85 91 ASN A O 1
ATOM 659 N N . GLN A 1 92 ? 85.230 108.981 87.152 1.00 38.50 92 GLN A N 1
ATOM 660 C CA . GLN A 1 92 ? 85.146 108.022 88.226 1.00 36.47 92 GLN A CA 1
ATOM 661 C C . GLN A 1 92 ? 86.210 108.317 89.243 1.00 33.44 92 GLN A C 1
ATOM 662 O O . GLN A 1 92 ? 85.980 108.338 90.446 1.00 31.23 92 GLN A O 1
ATOM 668 N N . TYR A 1 93 ? 87.402 108.589 88.728 1.00 32.71 93 TYR A N 1
ATOM 669 C CA . TYR A 1 93 ? 88.488 108.919 89.619 1.00 29.39 93 TYR A CA 1
ATOM 670 C C . TYR A 1 93 ? 87.978 109.935 90.599 1.00 32.95 93 TYR A C 1
ATOM 671 O O . TYR A 1 93 ? 88.153 109.871 91.815 1.00 36.54 93 TYR A O 1
ATOM 680 N N . LEU A 1 94 ? 87.325 110.936 90.074 1.00 34.73 94 LEU A N 1
ATOM 681 C CA . LEU A 1 94 ? 86.848 111.963 90.986 1.00 39.24 94 LEU A CA 1
ATOM 682 C C . LEU A 1 94 ? 85.713 111.493 91.853 1.00 39.54 94 LEU A C 1
ATOM 683 O O . LEU A 1 94 ? 85.663 111.771 93.063 1.00 37.90 94 LEU A O 1
ATOM 688 N N . LEU A 1 95 ? 84.814 110.790 91.184 1.00 37.03 95 LEU A N 1
ATOM 689 C CA . LEU A 1 95 ? 83.652 110.259 91.821 1.00 36.62 95 LEU A CA 1
ATOM 690 C C . LEU A 1 95 ? 84.007 109.505 93.061 1.00 39.64 95 LEU A C 1
ATOM 691 O O . LEU A 1 95 ? 83.407 109.705 94.114 1.00 47.84 95 LEU A O 1
ATOM 696 N N . ASP A 1 96 ? 84.995 108.646 92.928 1.00 34.78 96 ASP A N 1
ATOM 697 C CA . ASP A 1 96 ? 85.425 107.820 94.040 1.00 37.59 96 ASP A CA 1
ATOM 698 C C . ASP A 1 96 ? 86.033 108.583 95.187 1.00 43.56 96 ASP A C 1
ATOM 699 O O . ASP A 1 96 ? 86.270 108.008 96.240 1.00 46.91 96 ASP A O 1
ATOM 704 N N . ARG A 1 97 ? 86.328 109.863 94.993 1.00 44.83 97 ARG A N 1
ATOM 705 C CA . ARG A 1 97 ? 86.987 110.620 96.030 1.00 41.67 97 ARG A CA 1
ATOM 706 C C . ARG A 1 97 ? 86.183 111.790 96.489 1.00 45.53 97 ARG A C 1
ATOM 707 O O . ARG A 1 97 ? 86.690 112.704 97.138 1.00 42.79 97 ARG A O 1
ATOM 715 N N . ILE A 1 98 ? 84.910 111.742 96.166 1.00 50.06 98 ILE A N 1
ATOM 716 C CA . ILE A 1 98 ? 84.085 112.851 96.541 1.00 59.40 98 ILE A CA 1
ATOM 717 C C . ILE A 1 98 ? 84.359 113.473 97.911 1.00 62.92 98 ILE A C 1
ATOM 718 O O . ILE A 1 98 ? 84.240 114.694 98.123 1.00 61.91 98 ILE A O 1
ATOM 723 N N . GLY A 1 99 ? 84.741 112.634 98.853 1.00 64.77 99 GLY A N 1
ATOM 724 C CA . GLY A 1 99 ? 84.984 113.122 100.198 1.00 69.84 99 GLY A CA 1
ATOM 725 C C . GLY A 1 99 ? 86.286 113.884 100.437 1.00 74.83 99 GLY A C 1
ATOM 726 O O . GLY A 1 99 ? 86.387 114.632 101.404 1.00 79.23 99 GLY A O 1
ATOM 727 N N . GLU A 1 100 ? 87.280 113.708 99.578 1.00 74.72 100 GLU A N 1
ATOM 728 C CA . GLU A 1 100 ? 88.566 114.363 99.759 1.00 72.97 100 GLU A CA 1
ATOM 729 C C . GLU A 1 100 ? 88.775 115.553 98.847 1.00 69.75 100 GLU A C 1
ATOM 730 O O . GLU A 1 100 ? 89.882 116.100 98.841 1.00 73.38 100 GLU A O 1
ATOM 736 N N . LEU A 1 101 ? 87.774 115.900 98.032 1.00 57.85 101 LEU A N 1
ATOM 737 C CA . LEU A 1 101 ? 87.948 116.966 97.071 1.00 45.69 101 LEU A CA 1
ATOM 738 C C . LEU A 1 101 ? 87.374 118.246 97.539 1.00 45.70 101 LEU A C 1
ATOM 739 O O . LEU A 1 101 ? 86.745 118.339 98.580 1.00 47.21 101 LEU A O 1
ATOM 744 N N . LYS A 1 102 ? 87.632 119.229 96.717 1.00 46.52 102 LYS A N 1
ATOM 745 C CA . LYS A 1 102 ? 87.152 120.556 96.914 1.00 46.16 102 LYS A CA 1
ATOM 746 C C . LYS A 1 102 ? 86.884 121.077 95.547 1.00 44.55 102 LYS A C 1
ATOM 747 O O . LYS A 1 102 ? 87.511 120.631 94.563 1.00 40.74 102 LYS A O 1
ATOM 753 N N . SER A 1 103 ? 85.956 122.025 95.525 1.00 44.13 103 SER A N 1
ATOM 754 C CA . SER A 1 103 ? 85.607 122.638 94.280 1.00 42.41 103 SER A CA 1
ATOM 755 C C . SER A 1 103 ? 86.883 123.038 93.562 1.00 41.81 103 SER A C 1
ATOM 756 O O . SER A 1 103 ? 87.753 123.695 94.121 1.00 43.28 103 SER A O 1
ATOM 759 N N . GLY A 1 104 ? 86.996 122.655 92.315 1.00 36.58 104 GLY A N 1
ATOM 760 C CA . GLY A 1 104 ? 88.164 123.049 91.599 1.00 32.10 104 GLY A CA 1
ATOM 761 C C . GLY A 1 104 ? 89.184 121.952 91.443 1.00 26.95 104 GLY A C 1
ATOM 762 O O . GLY A 1 104 ? 89.999 122.002 90.526 1.00 26.15 104 GLY A O 1
ATOM 763 N N . ASP A 1 105 ? 89.160 120.974 92.330 1.00 26.56 105 ASP A N 1
ATOM 764 C CA . ASP A 1 105 ? 90.138 119.910 92.187 1.00 27.59 105 ASP A CA 1
ATOM 765 C C . ASP A 1 105 ? 89.896 119.277 90.838 1.00 32.58 105 ASP A C 1
ATOM 766 O O . ASP A 1 105 ? 88.757 119.265 90.362 1.00 35.67 105 ASP A O 1
ATOM 771 N N . ALA A 1 106 ? 90.961 118.783 90.218 1.00 32.56 106 ALA A N 1
ATOM 772 C CA . ALA A 1 106 ? 90.864 118.212 88.903 1.00 28.66 106 ALA A CA 1
ATOM 773 C C . ALA A 1 106 ? 91.742 117.010 88.643 1.00 35.84 106 ALA A C 1
ATOM 774 O O . ALA A 1 106 ? 92.556 116.591 89.474 1.00 38.29 106 ALA A O 1
ATOM 776 N N . CYS A 1 107 ? 91.500 116.460 87.444 1.00 33.15 107 CYS A N 1
ATOM 777 C CA . CYS A 1 107 ? 92.085 115.267 86.927 1.00 28.69 107 CYS A CA 1
ATOM 778 C C . CYS A 1 107 ? 92.115 115.354 85.419 1.00 30.46 107 CYS A C 1
ATOM 779 O O . CYS A 1 107 ? 91.095 115.622 84.768 1.00 34.08 107 CYS A O 1
ATOM 782 N N . ILE A 1 108 ? 93.302 115.102 84.864 1.00 31.98 108 ILE A N 1
ATOM 783 C CA . ILE A 1 108 ? 93.612 115.175 83.428 1.00 34.06 108 ILE A CA 1
ATOM 784 C C . ILE A 1 108 ? 94.248 113.884 82.896 1.00 31.64 108 ILE A C 1
ATOM 785 O O . ILE A 1 108 ? 95.098 113.341 83.605 1.00 32.75 108 ILE A O 1
ATOM 790 N N . ALA A 1 109 ? 93.881 113.462 81.642 1.00 29.69 109 ALA A N 1
ATOM 791 C CA . ALA A 1 109 ? 94.379 112.231 80.982 1.00 28.26 109 ALA A CA 1
ATOM 792 C C . ALA A 1 109 ? 94.392 112.314 79.482 1.00 29.01 109 ALA A C 1
ATOM 793 O O . ALA A 1 109 ? 93.784 113.205 78.897 1.00 31.11 109 ALA A O 1
ATOM 795 N N . GLU A 1 110 ? 95.080 111.366 78.845 1.00 30.28 110 GLU A N 1
ATOM 796 C CA . GLU A 1 110 ? 95.088 111.367 77.390 1.00 32.08 110 GLU A CA 1
ATOM 797 C C . GLU A 1 110 ? 94.778 110.005 76.838 1.00 28.20 110 GLU A C 1
ATOM 798 O O . GLU A 1 110 ? 94.997 109.756 75.653 1.00 29.75 110 GLU A O 1
ATOM 804 N N . TYR A 1 111 ? 94.285 109.157 77.729 1.00 28.91 111 TYR A N 1
ATOM 805 C CA . TYR A 1 111 ? 93.880 107.786 77.464 1.00 32.08 111 TYR A CA 1
ATOM 806 C C . TYR A 1 111 ? 92.995 107.264 78.589 1.00 38.65 111 TYR A C 1
ATOM 807 O O . TYR A 1 111 ? 93.319 107.338 79.761 1.00 44.03 111 TYR A O 1
ATOM 816 N N . GLN A 1 112 ? 91.833 106.754 78.236 1.00 44.97 112 GLN A N 1
ATOM 817 C CA . GLN A 1 112 ? 90.858 106.210 79.183 1.00 43.97 112 GLN A CA 1
ATOM 818 C C . GLN A 1 112 ? 90.602 104.749 78.871 1.00 49.38 112 GLN A C 1
ATOM 819 O O . GLN A 1 112 ? 90.001 104.434 77.841 1.00 49.92 112 GLN A O 1
ATOM 825 N N . GLN A 1 113 ? 91.113 103.878 79.740 1.00 55.89 113 GLN A N 1
ATOM 826 C CA . GLN A 1 113 ? 90.971 102.435 79.626 1.00 59.57 113 GLN A CA 1
ATOM 827 C C . GLN A 1 113 ? 89.520 102.077 79.485 1.00 67.94 113 GLN A C 1
ATOM 828 O O . GLN A 1 113 ? 89.217 101.187 78.722 1.00 70.95 113 GLN A O 1
ATOM 834 N N . ALA A 1 114 ? 88.671 102.794 80.243 1.00 73.68 114 ALA A N 1
ATOM 835 C CA . ALA A 1 114 ? 87.225 102.677 80.243 1.00 78.65 114 ALA A CA 1
ATOM 836 C C . ALA A 1 114 ? 86.626 103.177 78.924 1.00 87.39 114 ALA A C 1
ATOM 837 O O . ALA A 1 114 ? 85.581 102.704 78.488 1.00 91.82 114 ALA A O 1
ATOM 839 N N . GLY A 1 115 ? 87.281 104.144 78.290 1.00 90.53 115 GLY A N 1
ATOM 840 C CA . GLY A 1 115 ? 86.807 104.703 77.044 1.00 93.74 115 GLY A CA 1
ATOM 841 C C . GLY A 1 115 ? 86.232 106.094 77.303 1.00 97.83 115 GLY A C 1
ATOM 842 O O . GLY A 1 115 ? 86.517 107.055 76.580 1.00 100.00 115 GLY A O 1
ATOM 843 N N . SER A 1 125 ? 89.425 104.707 70.983 1.00 64.95 125 SER A N 1
ATOM 844 C CA . SER A 1 125 ? 90.178 105.940 71.262 1.00 61.65 125 SER A CA 1
ATOM 845 C C . SER A 1 125 ? 91.588 105.741 71.885 1.00 56.33 125 SER A C 1
ATOM 846 O O . SER A 1 125 ? 91.796 105.508 73.086 1.00 56.68 125 SER A O 1
ATOM 849 N N . PRO A 1 126 ? 92.581 105.820 71.014 1.00 50.92 126 PRO A N 1
ATOM 850 C CA . PRO A 1 126 ? 93.983 105.596 71.325 1.00 50.50 126 PRO A CA 1
ATOM 851 C C . PRO A 1 126 ? 94.667 106.626 72.190 1.00 48.00 126 PRO A C 1
ATOM 852 O O . PRO A 1 126 ? 94.389 107.822 72.140 1.00 49.38 126 PRO A O 1
ATOM 856 N N . PHE A 1 127 ? 95.636 106.121 72.913 1.00 45.62 127 PHE A N 1
ATOM 857 C CA . PHE A 1 127 ? 96.470 106.925 73.772 1.00 47.27 127 PHE A CA 1
ATOM 858 C C . PHE A 1 127 ? 96.885 108.213 73.077 1.00 44.72 127 PHE A C 1
ATOM 859 O O . PHE A 1 127 ? 97.473 108.165 72.006 1.00 43.09 127 PHE A O 1
ATOM 867 N N . GLY A 1 128 ? 96.568 109.378 73.653 1.00 44.00 128 GLY A N 1
ATOM 868 C CA . GLY A 1 128 ? 96.982 110.636 73.030 1.00 42.76 128 GLY A CA 1
ATOM 869 C C . GLY A 1 128 ? 96.088 111.275 71.961 1.00 42.46 128 GLY A C 1
ATOM 870 O O . GLY A 1 128 ? 96.316 112.411 71.559 1.00 44.67 128 GLY A O 1
ATOM 871 N N . ALA A 1 129 ? 95.081 110.573 71.473 1.00 38.81 129 ALA A N 1
ATOM 872 C CA . ALA A 1 129 ? 94.202 111.155 70.488 1.00 40.55 129 ALA A CA 1
ATOM 873 C C . ALA A 1 129 ? 93.311 112.268 71.085 1.00 37.78 129 ALA A C 1
ATOM 874 O O . ALA A 1 129 ? 92.905 113.205 70.398 1.00 40.88 129 ALA A O 1
ATOM 876 N N . ASN A 1 130 ? 93.002 112.160 72.369 1.00 30.74 130 ASN A N 1
ATOM 877 C CA . ASN A 1 130 ? 92.125 113.096 73.015 1.00 34.09 130 ASN A CA 1
ATOM 878 C C . ASN A 1 130 ? 92.630 113.580 74.330 1.00 40.48 130 ASN A C 1
ATOM 879 O O . ASN A 1 130 ? 93.488 112.941 74.973 1.00 43.54 130 ASN A O 1
ATOM 884 N N . LEU A 1 131 ? 91.981 114.665 74.750 1.00 32.24 131 LEU A N 1
ATOM 885 C CA . LEU A 1 131 ? 92.319 115.253 75.992 1.00 27.91 131 LEU A CA 1
ATOM 886 C C . LEU A 1 131 ? 91.132 115.079 76.890 1.00 30.05 131 LEU A C 1
ATOM 887 O O . LEU A 1 131 ? 90.042 115.436 76.477 1.00 38.64 131 LEU A O 1
ATOM 892 N N . TYR A 1 132 ? 91.334 114.518 78.067 1.00 24.66 132 TYR A N 1
ATOM 893 C CA . TYR A 1 132 ? 90.271 114.338 79.005 1.00 26.79 132 TYR A CA 1
ATOM 894 C C . TYR A 1 132 ? 90.512 115.165 80.203 1.00 31.19 132 TYR A C 1
ATOM 895 O O . TYR A 1 132 ? 91.612 115.231 80.699 1.00 34.29 132 TYR A O 1
ATOM 904 N N . LEU A 1 133 ? 89.447 115.714 80.713 1.00 32.90 133 LEU A N 1
ATOM 905 C CA . LEU A 1 133 ? 89.540 116.545 81.860 1.00 30.29 133 LEU A CA 1
ATOM 906 C C . LEU A 1 133 ? 88.224 116.448 82.587 1.00 28.25 133 LEU A C 1
ATOM 907 O O . LEU A 1 133 ? 87.174 116.403 81.951 1.00 27.94 133 LEU A O 1
ATOM 912 N N . SER A 1 134 ? 88.331 116.441 83.905 1.00 20.96 134 SER A N 1
ATOM 913 C CA . SER A 1 134 ? 87.203 116.417 84.780 1.00 26.04 134 SER A CA 1
ATOM 914 C C . SER A 1 134 ? 87.502 117.313 85.958 1.00 32.07 134 SER A C 1
ATOM 915 O O . SER A 1 134 ? 88.654 117.468 86.336 1.00 33.57 134 SER A O 1
ATOM 918 N N . MET A 1 135 ? 86.459 117.903 86.518 1.00 27.09 135 MET A N 1
ATOM 919 C CA . MET A 1 135 ? 86.632 118.773 87.633 1.00 27.38 135 MET A CA 1
ATOM 920 C C . MET A 1 135 ? 85.455 118.628 88.567 1.00 26.63 135 MET A C 1
ATOM 921 O O . MET A 1 135 ? 84.340 118.286 88.155 1.00 28.61 135 MET A O 1
ATOM 926 N N . PHE A 1 136 ? 85.717 118.870 89.840 1.00 26.67 136 PHE A N 1
ATOM 927 C CA . PHE A 1 136 ? 84.693 118.774 90.861 1.00 27.07 136 PHE A CA 1
ATOM 928 C C . PHE A 1 136 ? 84.237 120.137 91.335 1.00 31.68 136 PHE A C 1
ATOM 929 O O . PHE A 1 136 ? 84.994 121.096 91.506 1.00 34.55 136 PHE A O 1
ATOM 937 N N . TRP A 1 137 ? 82.984 120.207 91.635 1.00 33.23 137 TRP A N 1
ATOM 938 C CA . TRP A 1 137 ? 82.511 121.454 92.142 1.00 37.74 137 TRP A CA 1
ATOM 939 C C . TRP A 1 137 ? 81.312 121.235 93.000 1.00 38.89 137 TRP A C 1
ATOM 940 O O . TRP A 1 137 ? 80.491 120.387 92.703 1.00 44.57 137 TRP A O 1
ATOM 951 N N . ARG A 1 138 ? 81.250 121.995 94.056 1.00 38.80 138 ARG A N 1
ATOM 952 C CA . ARG A 1 138 ? 80.161 121.929 94.979 1.00 46.09 138 ARG A CA 1
ATOM 953 C C . ARG A 1 138 ? 79.422 123.252 94.966 1.00 59.27 138 ARG A C 1
ATOM 954 O O . ARG A 1 138 ? 80.003 124.259 95.378 1.00 61.21 138 ARG A O 1
ATOM 962 N N . LEU A 1 139 ? 78.161 123.257 94.482 1.00 71.44 139 LEU A N 1
ATOM 963 C CA . LEU A 1 139 ? 77.330 124.474 94.455 1.00 79.91 139 LEU A CA 1
ATOM 964 C C . LEU A 1 139 ? 76.693 124.651 95.824 1.00 92.15 139 LEU A C 1
ATOM 965 O O . LEU A 1 139 ? 76.340 123.667 96.474 1.00 96.29 139 LEU A O 1
ATOM 970 N N . GLU A 1 140 ? 76.540 125.895 96.271 1.00 98.44 140 GLU A N 1
ATOM 971 C CA . GLU A 1 140 ? 75.945 126.137 97.581 1.00 100.00 140 GLU A CA 1
ATOM 972 C C . GLU A 1 140 ? 74.524 125.564 97.729 1.00 100.00 140 GLU A C 1
ATOM 973 O O . GLU A 1 140 ? 74.097 125.190 98.824 1.00 100.00 140 GLU A O 1
ATOM 975 N N . GLN A 1 141 ? 73.801 125.511 96.598 1.00 100.00 141 GLN A N 1
ATOM 976 C CA . GLN A 1 141 ? 72.424 125.036 96.514 1.00 100.00 141 GLN A CA 1
ATOM 977 C C . GLN A 1 141 ? 72.284 123.777 95.646 1.00 98.40 141 GLN A C 1
ATOM 978 O O . GLN A 1 141 ? 72.124 123.797 94.403 1.00 96.76 141 GLN A O 1
ATOM 980 N N . PRO A 1 143 ? 71.278 121.732 93.366 1.00 95.35 143 PRO A N 1
ATOM 981 C CA . PRO A 1 143 ? 71.192 121.308 91.979 1.00 95.08 143 PRO A CA 1
ATOM 982 C C . PRO A 1 143 ? 70.668 122.427 91.126 1.00 93.66 143 PRO A C 1
ATOM 983 O O . PRO A 1 143 ? 69.959 122.215 90.150 1.00 93.78 143 PRO A O 1
ATOM 987 N N . ALA A 1 144 ? 71.020 123.630 91.536 1.00 93.36 144 ALA A N 1
ATOM 988 C CA . ALA A 1 144 ? 70.603 124.831 90.842 1.00 93.83 144 ALA A CA 1
ATOM 989 C C . ALA A 1 144 ? 71.613 125.228 89.769 1.00 93.12 144 ALA A C 1
ATOM 990 O O . ALA A 1 144 ? 72.487 126.075 90.037 1.00 94.20 144 ALA A O 1
ATOM 992 N N . ALA A 1 145 ? 71.483 124.654 88.567 1.00 87.27 145 ALA A N 1
ATOM 993 C CA . ALA A 1 145 ? 72.422 125.004 87.541 1.00 82.43 145 ALA A CA 1
ATOM 994 C C . ALA A 1 145 ? 72.178 124.196 86.313 1.00 81.17 145 ALA A C 1
ATOM 995 O O . ALA A 1 145 ? 71.462 124.619 85.388 1.00 79.34 145 ALA A O 1
ATOM 997 N N . ALA A 1 146 ? 72.842 123.034 86.399 1.00 82.65 146 ALA A N 1
ATOM 998 C CA . ALA A 1 146 ? 72.860 121.970 85.407 1.00 84.50 146 ALA A CA 1
ATOM 999 C C . ALA A 1 146 ? 72.892 122.540 84.009 1.00 81.83 146 ALA A C 1
ATOM 1000 O O . ALA A 1 146 ? 73.886 123.145 83.581 1.00 86.17 146 ALA A O 1
ATOM 1002 N N . ILE A 1 147 ? 71.781 122.400 83.307 1.00 73.26 147 ILE A N 1
ATOM 1003 C CA . ILE A 1 147 ? 71.786 122.981 82.001 1.00 66.60 147 ILE A CA 1
ATOM 1004 C C . ILE A 1 147 ? 72.497 124.340 82.118 1.00 58.00 147 ILE A C 1
ATOM 1005 O O . ILE A 1 147 ? 73.465 124.657 81.409 1.00 60.66 147 ILE A O 1
ATOM 1010 N N . GLY A 1 148 ? 72.118 125.156 83.076 1.00 44.81 148 GLY A N 1
ATOM 1011 C CA . GLY A 1 148 ? 72.904 126.354 83.094 1.00 41.53 148 GLY A CA 1
ATOM 1012 C C . GLY A 1 148 ? 74.382 126.011 82.973 1.00 34.25 148 GLY A C 1
ATOM 1013 O O . GLY A 1 148 ? 75.094 126.418 82.057 1.00 35.84 148 GLY A O 1
ATOM 1014 N N . LEU A 1 149 ? 74.816 125.217 83.921 1.00 31.13 149 LEU A N 1
ATOM 1015 C CA . LEU A 1 149 ? 76.192 124.787 84.051 1.00 31.83 149 LEU A CA 1
ATOM 1016 C C . LEU A 1 149 ? 76.859 124.324 82.741 1.00 32.83 149 LEU A C 1
ATOM 1017 O O . LEU A 1 149 ? 77.931 124.826 82.348 1.00 34.07 149 LEU A O 1
ATOM 1022 N N . SER A 1 150 ? 76.223 123.367 82.068 1.00 25.58 150 SER A N 1
ATOM 1023 C CA . SER A 1 150 ? 76.758 122.841 80.844 1.00 24.77 150 SER A CA 1
ATOM 1024 C C . SER A 1 150 ? 77.008 123.907 79.784 1.00 26.50 150 SER A C 1
ATOM 1025 O O . SER A 1 150 ? 77.886 123.847 78.896 1.00 27.79 150 SER A O 1
ATOM 1028 N N . LEU A 1 151 ? 76.166 124.900 79.821 1.00 26.20 151 LEU A N 1
ATOM 1029 C CA . LEU A 1 151 ? 76.320 125.954 78.852 1.00 28.69 151 LEU A CA 1
ATOM 1030 C C . LEU A 1 151 ? 77.579 126.757 79.147 1.00 25.25 151 LEU A C 1
ATOM 1031 O O . LEU A 1 151 ? 78.385 127.041 78.298 1.00 26.42 151 LEU A O 1
ATOM 1036 N N . VAL A 1 152 ? 77.748 127.120 80.372 1.00 25.21 152 VAL A N 1
ATOM 1037 C CA . VAL A 1 152 ? 78.924 127.830 80.740 1.00 30.85 152 VAL A CA 1
ATOM 1038 C C . VAL A 1 152 ? 80.193 127.068 80.333 1.00 35.29 152 VAL A C 1
ATOM 1039 O O . VAL A 1 152 ? 81.111 127.625 79.710 1.00 39.74 152 VAL A O 1
ATOM 1043 N N . ILE A 1 153 ? 80.271 125.772 80.660 1.00 30.14 153 ILE A N 1
ATOM 1044 C CA . ILE A 1 153 ? 81.455 124.983 80.300 1.00 25.04 153 ILE A CA 1
ATOM 1045 C C . ILE A 1 153 ? 81.761 125.023 78.787 1.00 25.09 153 ILE A C 1
ATOM 1046 O O . ILE A 1 153 ? 82.906 125.112 78.308 1.00 24.11 153 ILE A O 1
ATOM 1051 N N . GLY A 1 154 ? 80.730 124.992 77.964 1.00 24.09 154 GLY A N 1
ATOM 1052 C CA . GLY A 1 154 ? 81.037 125.018 76.543 1.00 26.56 154 GLY A CA 1
ATOM 1053 C C . GLY A 1 154 ? 81.641 126.347 76.109 1.00 30.55 154 GLY A C 1
ATOM 1054 O O . GLY A 1 154 ? 82.550 126.399 75.269 1.00 30.96 154 GLY A O 1
ATOM 1055 N N . ILE A 1 155 ? 81.086 127.414 76.670 1.00 29.45 155 ILE A N 1
ATOM 1056 C CA . ILE A 1 155 ? 81.505 128.781 76.352 1.00 30.99 155 ILE A CA 1
ATOM 1057 C C . ILE A 1 155 ? 83.025 128.953 76.611 1.00 23.53 155 ILE A C 1
ATOM 1058 O O . ILE A 1 155 ? 83.857 129.243 75.746 1.00 23.56 155 ILE A O 1
ATOM 1063 N N . VAL A 1 156 ? 83.379 128.704 77.841 1.00 18.35 156 VAL A N 1
ATOM 1064 C CA . VAL A 1 156 ? 84.720 128.807 78.251 1.00 21.74 156 VAL A CA 1
ATOM 1065 C C . VAL A 1 156 ? 85.632 127.991 77.418 1.00 22.79 156 VAL A C 1
ATOM 1066 O O . VAL A 1 156 ? 86.623 128.466 76.927 1.00 29.15 156 VAL A O 1
ATOM 1070 N N . MET A 1 157 ? 85.337 126.745 77.300 1.00 21.55 157 MET A N 1
ATOM 1071 C CA . MET A 1 157 ? 86.199 125.929 76.507 1.00 24.02 157 MET A CA 1
ATOM 1072 C C . MET A 1 157 ? 86.337 126.463 75.100 1.00 23.20 157 MET A C 1
ATOM 1073 O O . MET A 1 157 ? 87.374 126.343 74.438 1.00 28.71 157 MET A O 1
ATOM 1078 N N . ALA A 1 158 ? 85.242 126.943 74.562 1.00 25.27 158 ALA A N 1
ATOM 1079 C CA . ALA A 1 158 ? 85.283 127.442 73.186 1.00 26.68 158 ALA A CA 1
ATOM 1080 C C . ALA A 1 158 ? 86.146 128.696 73.171 1.00 29.35 158 ALA A C 1
ATOM 1081 O O . ALA A 1 158 ? 86.944 128.943 72.238 1.00 28.16 158 ALA A O 1
ATOM 1083 N N . GLU A 1 159 ? 85.954 129.484 74.232 1.00 26.97 159 GLU A N 1
ATOM 1084 C CA . GLU A 1 159 ? 86.689 130.721 74.367 1.00 30.82 159 GLU A CA 1
ATOM 1085 C C . GLU A 1 159 ? 88.181 130.439 74.450 1.00 32.88 159 GLU A C 1
ATOM 1086 O O . GLU A 1 159 ? 88.972 131.001 73.729 1.00 35.72 159 GLU A O 1
ATOM 1092 N N . VAL A 1 160 ? 88.553 129.529 75.331 1.00 30.91 160 VAL A N 1
ATOM 1093 C CA . VAL A 1 160 ? 89.927 129.154 75.462 1.00 29.78 160 VAL A CA 1
ATOM 1094 C C . VAL A 1 160 ? 90.482 128.666 74.135 1.00 31.44 160 VAL A C 1
ATOM 1095 O O . VAL A 1 160 ? 91.535 129.083 73.686 1.00 34.37 160 VAL A O 1
ATOM 1099 N N . LEU A 1 161 ? 89.784 127.804 73.443 1.00 29.05 161 LEU A N 1
ATOM 1100 C CA . LEU A 1 161 ? 90.352 127.311 72.202 1.00 29.55 161 LEU A CA 1
ATOM 1101 C C . LEU A 1 161 ? 90.561 128.396 71.195 1.00 30.74 161 LEU A C 1
ATOM 1102 O O . LEU A 1 161 ? 91.440 128.361 70.343 1.00 32.57 161 LEU A O 1
ATOM 1107 N N . ARG A 1 162 ? 89.707 129.361 71.259 1.00 30.58 162 ARG A N 1
ATOM 1108 C CA . ARG A 1 162 ? 89.828 130.419 70.298 1.00 35.85 162 ARG A CA 1
ATOM 1109 C C . ARG A 1 162 ? 91.104 131.221 70.526 1.00 31.19 162 ARG A C 1
ATOM 1110 O O . ARG A 1 162 ? 91.861 131.496 69.592 1.00 32.64 162 ARG A O 1
ATOM 1118 N N . LYS A 1 163 ? 91.322 131.562 71.783 1.00 26.49 163 LYS A N 1
ATOM 1119 C CA . LYS A 1 163 ? 92.521 132.274 72.212 1.00 33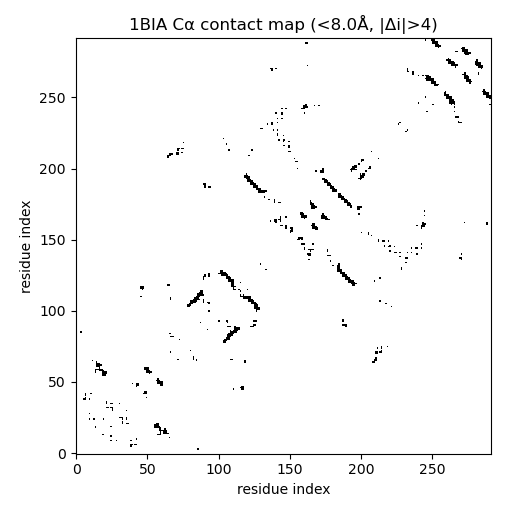.94 163 LYS A CA 1
ATOM 1120 C C . LYS A 1 163 ? 93.850 131.663 71.730 1.00 38.37 163 LYS A C 1
ATOM 1121 O O . LYS A 1 163 ? 94.810 132.361 71.454 1.00 44.39 163 LYS A O 1
ATOM 1127 N N . LEU A 1 164 ? 93.915 130.348 71.673 1.00 33.14 164 LEU A N 1
ATOM 1128 C CA . LEU A 1 164 ? 95.088 129.652 71.241 1.00 23.48 164 LEU A CA 1
ATOM 1129 C C . LEU A 1 164 ? 95.002 129.493 69.755 1.00 26.67 164 LEU A C 1
ATOM 1130 O O . LEU A 1 164 ? 95.760 128.728 69.157 1.00 28.91 164 LEU A O 1
ATOM 1135 N N . GLY A 1 165 ? 94.048 130.195 69.142 1.00 28.12 165 GLY A N 1
ATOM 1136 C CA . GLY A 1 165 ? 94.012 130.131 67.687 1.00 33.16 165 GLY A CA 1
ATOM 1137 C C . GLY A 1 165 ? 93.069 129.239 66.897 1.00 39.48 165 GLY A C 1
ATOM 1138 O O . GLY A 1 165 ? 93.225 129.182 65.677 1.00 43.98 165 GLY A O 1
ATOM 1139 N N . ALA A 1 166 ? 92.104 128.548 67.509 1.00 41.45 166 ALA A N 1
ATOM 1140 C CA . ALA A 1 166 ? 91.159 127.750 66.713 1.00 38.44 166 ALA A CA 1
ATOM 1141 C C . ALA A 1 166 ? 89.923 128.616 66.627 1.00 43.08 166 ALA A C 1
ATOM 1142 O O . ALA A 1 166 ? 89.020 128.598 67.466 1.00 41.75 166 ALA A O 1
ATOM 1144 N N . ASP A 1 167 ? 89.973 129.511 65.661 1.00 47.59 167 ASP A N 1
ATOM 1145 C CA . ASP A 1 167 ? 88.944 130.510 65.566 1.00 51.67 167 ASP A CA 1
ATOM 1146 C C . ASP A 1 167 ? 87.508 130.122 65.305 1.00 46.61 167 ASP A C 1
ATOM 1147 O O . ASP A 1 167 ? 86.633 130.670 65.915 1.00 48.27 167 ASP A O 1
ATOM 1152 N N . LYS A 1 168 ? 87.249 129.214 64.405 1.00 44.13 168 LYS A N 1
ATOM 1153 C CA . LYS A 1 168 ? 85.878 128.873 64.112 1.00 46.31 168 LYS A CA 1
ATOM 1154 C C . LYS A 1 168 ? 85.219 127.877 65.056 1.00 41.24 168 LYS A C 1
ATOM 1155 O O . LYS A 1 168 ? 84.298 127.168 64.657 1.00 42.70 168 LYS A O 1
ATOM 1161 N N . VAL A 1 169 ? 85.684 127.785 66.290 1.00 35.42 169 VAL A N 1
ATOM 1162 C CA . VAL A 1 169 ? 85.083 126.823 67.186 1.00 33.65 169 VAL A CA 1
ATOM 1163 C C . VAL A 1 169 ? 83.745 127.353 67.654 1.00 35.31 169 VAL A C 1
ATOM 1164 O O . VAL A 1 169 ? 83.665 128.515 68.011 1.00 33.71 169 VAL A O 1
ATOM 1168 N N . ARG A 1 170 ? 82.693 126.525 67.653 1.00 36.24 170 ARG A N 1
ATOM 1169 C CA . ARG A 1 170 ? 81.393 126.999 68.103 1.00 32.04 170 ARG A CA 1
ATOM 1170 C C . ARG A 1 170 ? 80.747 126.030 69.059 1.00 33.14 170 ARG A C 1
ATOM 1171 O O . ARG A 1 170 ? 81.187 124.888 69.210 1.00 30.47 170 ARG A O 1
ATOM 1179 N N . VAL A 1 171 ? 79.709 126.499 69.719 1.00 32.43 171 VAL A N 1
ATOM 1180 C CA . VAL A 1 171 ? 79.041 125.607 70.630 1.00 33.94 171 VAL A CA 1
ATOM 1181 C C . VAL A 1 171 ? 77.755 125.100 70.009 1.00 34.46 171 VAL A C 1
ATOM 1182 O O . VAL A 1 171 ? 77.128 125.712 69.163 1.00 32.84 171 VAL A O 1
ATOM 1186 N N . LYS A 1 172 ? 77.394 123.938 70.506 1.00 42.79 172 LYS A N 1
ATOM 1187 C CA . LYS A 1 172 ? 76.187 123.223 70.136 1.00 43.71 172 LYS A CA 1
ATOM 1188 C C . LYS A 1 172 ? 75.399 122.961 71.425 1.00 41.61 172 LYS A C 1
ATOM 1189 O O . LYS A 1 172 ? 75.909 122.316 72.343 1.00 39.00 172 LYS A O 1
ATOM 1195 N N . TRP A 1 173 ? 74.183 123.543 71.504 1.00 38.51 173 TRP A N 1
ATOM 1196 C CA . TRP A 1 173 ? 73.343 123.431 72.672 1.00 32.48 173 TRP A CA 1
ATOM 1197 C C . TRP A 1 173 ? 73.057 121.968 72.997 1.00 29.31 173 TRP A C 1
ATOM 1198 O O . TRP A 1 173 ? 72.672 121.226 72.116 1.00 30.66 173 TRP A O 1
ATOM 1209 N N . PRO A 1 174 ? 73.270 121.526 74.235 1.00 20.44 174 PRO A N 1
ATOM 1210 C CA . PRO A 1 174 ? 73.713 122.345 75.310 1.00 23.32 174 PRO A CA 1
ATOM 1211 C C . PRO A 1 174 ? 75.092 121.918 75.747 1.00 23.74 174 PRO A C 1
ATOM 1212 O O . PRO A 1 174 ? 75.587 122.420 76.767 1.00 21.96 174 PRO A O 1
ATOM 1216 N N . ASN A 1 175 ? 75.691 120.986 75.012 1.00 24.91 175 ASN A N 1
ATOM 1217 C CA . ASN A 1 175 ? 76.962 120.443 75.503 1.00 31.61 175 ASN A CA 1
ATOM 1218 C C . ASN A 1 175 ? 78.080 119.987 74.549 1.00 34.42 175 ASN A C 1
ATOM 1219 O O . ASN A 1 175 ? 78.872 119.123 74.954 1.00 36.23 175 ASN A O 1
ATOM 1224 N N . ASP A 1 176 ? 78.224 120.518 73.332 1.00 31.34 176 ASP A N 1
ATOM 1225 C CA . ASP A 1 176 ? 79.306 120.049 72.499 1.00 28.11 176 ASP A CA 1
ATOM 1226 C C . ASP A 1 176 ? 79.980 121.196 71.937 1.00 27.46 176 ASP A C 1
ATOM 1227 O O . ASP A 1 176 ? 79.399 122.282 71.937 1.00 31.89 176 ASP A O 1
ATOM 1232 N N . LEU A 1 177 ? 81.152 120.928 71.404 1.00 17.60 177 LEU A N 1
ATOM 1233 C CA . LEU A 1 177 ? 81.838 122.011 70.736 1.00 17.19 177 LEU A CA 1
ATOM 1234 C C . LEU A 1 177 ? 81.842 121.600 69.312 1.00 18.97 177 LEU A C 1
ATOM 1235 O O . LEU A 1 177 ? 81.905 120.402 69.079 1.00 26.55 177 LEU A O 1
ATOM 1240 N N . TYR A 1 178 ? 81.763 122.538 68.394 1.00 23.90 178 TYR A N 1
ATOM 1241 C CA . TYR A 1 178 ? 81.775 122.170 66.983 1.00 29.97 178 TYR A CA 1
ATOM 1242 C C . TYR A 1 178 ? 82.853 122.941 66.255 1.00 33.63 178 TYR A C 1
ATOM 1243 O O . TYR A 1 178 ? 83.309 123.973 66.751 1.00 36.03 178 TYR A O 1
ATOM 1252 N N . LEU A 1 179 ? 83.231 122.412 65.089 1.00 36.05 179 LEU A N 1
ATOM 1253 C CA . LEU A 1 179 ? 84.238 122.999 64.200 1.00 34.74 179 LEU A CA 1
ATOM 1254 C C . LEU A 1 179 ? 83.904 122.562 62.801 1.00 34.00 179 LEU A C 1
ATOM 1255 O O . LEU A 1 179 ? 83.787 121.370 62.562 1.00 40.17 179 LEU A O 1
ATOM 1260 N N . GLN A 1 180 ? 83.659 123.493 61.884 1.00 31.30 180 GLN A N 1
ATOM 1261 C CA . GLN A 1 180 ? 83.267 123.092 60.534 1.00 33.38 180 GLN A CA 1
ATOM 1262 C C . GLN A 1 180 ? 82.090 122.152 60.526 1.00 35.41 180 GLN A C 1
ATOM 1263 O O . GLN A 1 180 ? 82.074 121.202 59.753 1.00 39.15 180 GLN A O 1
ATOM 1269 N N . ASP A 1 181 ? 81.119 122.418 61.386 1.00 35.56 181 ASP A N 1
ATOM 1270 C CA . ASP A 1 181 ? 79.909 121.619 61.447 1.00 41.41 181 ASP A CA 1
ATOM 1271 C C . ASP A 1 181 ? 80.096 120.180 61.849 1.00 48.13 181 ASP A C 1
ATOM 1272 O O . ASP A 1 181 ? 79.205 119.375 61.599 1.00 51.44 181 ASP A O 1
ATOM 1277 N N . ARG A 1 182 ? 81.221 119.865 62.499 1.00 49.42 182 ARG A N 1
ATOM 1278 C CA . ARG A 1 182 ? 81.503 118.521 63.035 1.00 42.48 182 ARG A CA 1
ATOM 1279 C C . ARG A 1 182 ? 81.861 118.587 64.535 1.00 38.31 182 ARG A C 1
ATOM 1280 O O . ARG A 1 182 ? 82.356 119.613 65.027 1.00 41.22 182 ARG A O 1
ATOM 1288 N N . LYS A 1 183 ? 81.633 117.506 65.273 1.00 31.11 183 LYS A N 1
ATOM 1289 C CA . LYS A 1 183 ? 81.955 117.471 66.692 1.00 26.85 183 LYS A CA 1
ATOM 1290 C C . LYS A 1 183 ? 83.454 117.320 67.029 1.00 31.39 183 LYS A C 1
ATOM 1291 O O . LYS A 1 183 ? 84.159 116.451 66.520 1.00 33.29 183 LYS A O 1
ATOM 1297 N N . LEU A 1 184 ? 83.919 118.192 67.929 1.00 30.16 184 LEU A N 1
ATOM 1298 C CA . LEU A 1 184 ? 85.292 118.316 68.377 1.00 26.27 184 LEU A CA 1
ATOM 1299 C C . LEU A 1 184 ? 85.405 118.014 69.853 1.00 28.88 184 LEU A C 1
ATOM 1300 O O . LEU A 1 184 ? 86.480 117.745 70.363 1.00 29.93 184 LEU A O 1
ATOM 1305 N N . ALA A 1 185 ? 84.291 118.142 70.568 1.00 30.04 185 ALA A N 1
ATOM 1306 C CA . ALA A 1 185 ? 84.336 117.907 72.005 1.00 28.38 185 ALA A CA 1
ATOM 1307 C C . ALA A 1 185 ? 82.960 117.706 72.601 1.00 26.33 185 ALA A C 1
ATOM 1308 O O . ALA A 1 185 ? 81.979 118.113 72.011 1.00 27.55 185 ALA A O 1
ATOM 1310 N N . GLY A 1 186 ? 82.945 117.043 73.750 1.00 26.88 186 GLY A N 1
ATOM 1311 C CA . GLY A 1 186 ? 81.750 116.672 74.453 1.00 24.25 186 GLY A CA 1
ATOM 1312 C C . GLY A 1 186 ? 81.939 116.795 75.915 1.00 23.21 186 GLY A C 1
ATOM 1313 O O . GLY A 1 186 ? 82.963 116.477 76.477 1.00 28.01 186 GLY A O 1
ATOM 1314 N N . ILE A 1 187 ? 80.903 117.270 76.516 1.00 23.03 187 ILE A N 1
ATOM 1315 C CA . ILE A 1 187 ? 80.890 117.554 77.897 1.00 26.66 187 ILE A CA 1
ATOM 1316 C C . ILE A 1 187 ? 79.849 116.773 78.629 1.00 29.98 187 ILE A C 1
ATOM 1317 O O . ILE A 1 187 ? 78.728 116.638 78.153 1.00 34.73 187 ILE A O 1
ATOM 1322 N N . LEU A 1 188 ? 80.171 116.417 79.856 1.00 27.27 188 LEU A N 1
ATOM 1323 C CA . LEU A 1 188 ? 79.241 115.677 80.608 1.00 29.28 188 LEU A CA 1
ATOM 1324 C C . LEU A 1 188 ? 79.162 116.171 82.000 1.00 31.44 188 LEU A C 1
ATOM 1325 O O . LEU A 1 188 ? 80.183 116.479 82.557 1.00 37.22 188 LEU A O 1
ATOM 1330 N N . VAL A 1 189 ? 77.965 116.189 82.563 1.00 31.55 189 VAL A N 1
ATOM 1331 C CA . VAL A 1 189 ? 77.769 116.639 83.914 1.00 31.82 189 VAL A CA 1
ATOM 1332 C C . VAL A 1 189 ? 77.032 115.604 84.734 1.00 35.71 189 VAL A C 1
ATOM 1333 O O . VAL A 1 189 ? 75.964 115.118 84.350 1.00 38.13 189 VAL A O 1
ATOM 1337 N N . GLU A 1 190 ? 77.554 115.347 85.928 1.00 37.33 190 GLU A N 1
ATOM 1338 C CA . GLU A 1 190 ? 76.993 114.384 86.831 1.00 35.93 190 GLU A CA 1
ATOM 1339 C C . GLU A 1 190 ? 76.748 114.892 88.229 1.00 35.56 190 GLU A C 1
ATOM 1340 O O . GLU A 1 190 ? 77.653 115.420 88.853 1.00 37.70 190 GLU A O 1
ATOM 1346 N N . LEU A 1 191 ? 75.523 114.675 88.715 1.00 36.63 191 LEU A N 1
ATOM 1347 C CA . LEU A 1 191 ? 75.113 115.130 90.028 1.00 42.55 191 LEU A CA 1
ATOM 1348 C C . LEU A 1 191 ? 75.148 114.045 91.049 1.00 50.73 191 LEU A C 1
ATOM 1349 O O . LEU A 1 191 ? 75.023 112.878 90.745 1.00 52.12 191 LEU A O 1
ATOM 1354 N N . THR A 1 192 ? 75.315 114.457 92.275 1.00 62.51 192 THR A N 1
ATOM 1355 C CA . THR A 1 192 ? 75.399 113.522 93.364 1.00 73.63 192 THR A CA 1
ATOM 1356 C C . THR A 1 192 ? 74.567 113.915 94.562 1.00 87.50 192 THR A C 1
ATOM 1357 O O . THR A 1 192 ? 74.747 115.016 95.120 1.00 88.64 192 THR A O 1
ATOM 1361 N N . GLY A 1 193 ? 73.679 112.963 94.936 1.00 95.51 193 GLY A N 1
ATOM 1362 C CA . GLY A 1 193 ? 72.741 113.064 96.053 1.00 99.24 193 GLY A CA 1
ATOM 1363 C C . GLY A 1 193 ? 73.379 113.718 97.280 1.00 100.00 193 GLY A C 1
ATOM 1364 O O . GLY A 1 193 ? 72.930 113.563 98.431 1.00 100.00 193 GLY A O 1
ATOM 1365 N N . ALA A 1 198 ? 73.704 121.991 99.042 1.00 79.34 198 ALA A N 1
ATOM 1366 C CA . ALA A 1 198 ? 74.958 121.452 98.526 1.00 78.79 198 ALA A CA 1
ATOM 1367 C C . ALA A 1 198 ? 74.781 120.306 97.533 1.00 76.29 198 ALA A C 1
ATOM 1368 O O . ALA A 1 198 ? 74.469 119.162 97.878 1.00 78.60 198 ALA A O 1
ATOM 1370 N N . ALA A 1 199 ? 75.003 120.661 96.279 1.00 70.49 199 ALA A N 1
ATOM 1371 C CA . ALA A 1 199 ? 74.939 119.751 95.159 1.00 65.58 199 ALA A CA 1
ATOM 1372 C C . ALA A 1 199 ? 76.353 119.474 94.663 1.00 59.85 199 ALA A C 1
ATOM 1373 O O . ALA A 1 199 ? 77.014 120.410 94.236 1.00 59.65 199 ALA A O 1
ATOM 1375 N N . GLN A 1 200 ? 76.804 118.212 94.745 1.00 53.65 200 GLN A N 1
ATOM 1376 C CA . GLN A 1 200 ? 78.136 117.787 94.317 1.00 47.77 200 GLN A CA 1
ATOM 1377 C C . GLN A 1 200 ? 78.137 117.480 92.842 1.00 41.19 200 GLN A C 1
ATOM 1378 O O . GLN A 1 200 ? 77.367 116.659 92.414 1.00 47.14 200 GLN A O 1
ATOM 1384 N N . ILE A 1 201 ? 78.988 118.112 92.064 1.00 30.77 201 ILE A N 1
ATOM 1385 C CA . ILE A 1 201 ? 79.005 117.852 90.648 1.00 28.53 201 ILE A CA 1
ATOM 1386 C C . ILE A 1 201 ? 80.398 117.479 90.185 1.00 31.64 201 ILE A C 1
ATOM 1387 O O . ILE A 1 201 ? 81.405 117.926 90.743 1.00 36.67 201 ILE A O 1
ATOM 1392 N N . VAL A 1 202 ? 80.459 116.683 89.138 1.00 27.23 202 VAL A N 1
ATOM 1393 C CA 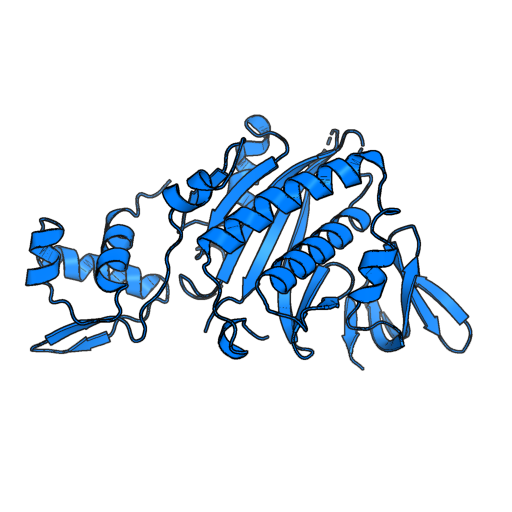. VAL A 1 202 ? 81.723 116.288 88.571 1.00 27.36 202 VAL A CA 1
ATOM 1394 C C . VAL A 1 202 ? 81.569 116.575 87.098 1.00 30.23 202 VAL A C 1
ATOM 1395 O O . VAL A 1 202 ? 80.733 115.988 86.447 1.00 31.02 202 VAL A O 1
ATOM 1399 N N . ILE A 1 203 ? 82.332 117.518 86.577 1.00 30.54 203 ILE A N 1
ATOM 1400 C CA . ILE A 1 203 ? 82.240 117.869 85.196 1.00 24.06 203 ILE A CA 1
ATOM 1401 C C . ILE A 1 203 ? 83.279 117.100 84.466 1.00 26.56 203 ILE A C 1
ATOM 1402 O O . ILE A 1 203 ? 84.364 116.934 84.985 1.00 31.34 203 ILE A O 1
ATOM 1407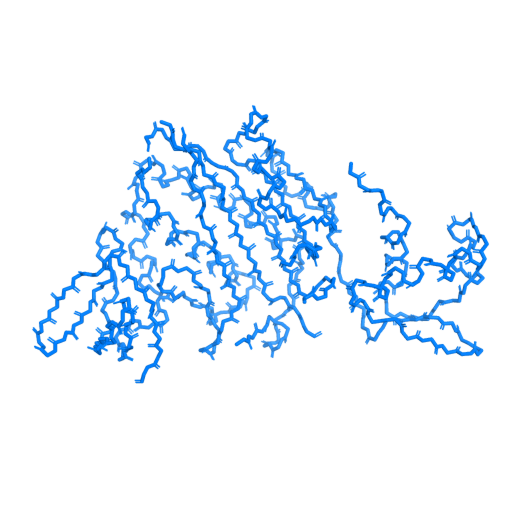 N N . GLY A 1 204 ? 83.010 116.727 83.226 1.00 25.14 204 GLY A N 1
ATOM 1408 C CA . GLY A 1 204 ? 83.977 116.019 82.430 1.00 19.34 204 GLY A CA 1
ATOM 1409 C C . GLY A 1 204 ? 83.899 116.493 80.992 1.00 30.45 204 GLY A C 1
ATOM 1410 O O . GLY A 1 204 ? 82.852 116.832 80.466 1.00 41.65 204 GLY A O 1
ATOM 1411 N N . ALA A 1 205 ? 85.016 116.523 80.324 1.00 27.06 205 ALA A N 1
ATOM 1412 C CA . ALA A 1 205 ? 85.009 116.932 78.950 1.00 22.73 205 ALA A CA 1
ATOM 1413 C C . ALA A 1 205 ? 86.095 116.151 78.298 1.00 25.44 205 ALA A C 1
ATOM 1414 O O . ALA A 1 205 ? 87.033 115.786 79.022 1.00 24.90 205 ALA A O 1
ATOM 1416 N N . GLY A 1 206 ? 85.950 115.966 76.970 1.00 27.91 206 GLY A N 1
ATOM 1417 C CA . GLY A 1 206 ? 86.875 115.278 76.087 1.00 30.85 206 GLY A CA 1
ATOM 1418 C C . GLY A 1 206 ? 87.048 116.035 74.769 1.00 33.44 206 GLY A C 1
ATOM 1419 O O . GLY A 1 206 ? 86.072 116.339 74.084 1.00 34.34 206 GLY A O 1
ATOM 1420 N N . ILE A 1 207 ? 88.288 116.366 74.406 1.00 32.16 207 ILE A N 1
ATOM 1421 C CA . ILE A 1 207 ? 88.537 117.123 73.181 1.00 29.50 207 ILE A CA 1
ATOM 1422 C C . ILE A 1 207 ? 89.266 116.266 72.199 1.00 26.78 207 ILE A C 1
ATOM 1423 O O . ILE A 1 207 ? 90.200 115.548 72.569 1.00 29.23 207 ILE A O 1
ATOM 1428 N N . ASN A 1 208 ? 88.857 116.329 70.954 1.00 23.74 208 ASN A N 1
ATOM 1429 C CA . ASN A 1 208 ? 89.511 115.564 69.915 1.00 30.57 208 ASN A CA 1
ATOM 1430 C C . ASN A 1 208 ? 90.749 116.272 69.433 1.00 36.06 208 ASN A C 1
ATOM 1431 O O . ASN A 1 208 ? 90.680 117.201 68.628 1.00 40.24 208 ASN A O 1
ATOM 1436 N N . MET A 1 209 ? 91.881 115.827 69.943 1.00 37.05 209 MET A N 1
ATOM 1437 C CA . MET A 1 209 ? 93.148 116.458 69.643 1.00 35.09 209 MET A CA 1
ATOM 1438 C C . MET A 1 209 ? 93.718 116.041 68.317 1.00 35.79 209 MET A C 1
ATOM 1439 O O . MET A 1 209 ? 94.056 116.865 67.476 1.00 33.20 209 MET A O 1
ATOM 1444 N N . ALA A 1 210 ? 93.862 114.735 68.177 1.00 38.13 210 ALA A N 1
ATOM 1445 C CA . ALA A 1 210 ? 94.501 114.235 67.002 1.00 40.86 210 ALA A CA 1
ATOM 1446 C C . ALA A 1 210 ? 94.020 112.898 66.562 1.00 48.02 210 ALA A C 1
ATOM 1447 O O . ALA A 1 210 ? 93.401 112.181 67.329 1.00 47.21 210 ALA A O 1
ATOM 1449 N N . MET A 1 211 ? 94.366 112.582 65.315 1.00 57.30 211 MET A N 1
ATOM 1450 C CA . MET A 1 211 ? 94.059 111.300 64.710 1.00 65.81 211 MET A CA 1
ATOM 1451 C C . MET A 1 211 ? 95.259 110.854 63.878 1.00 74.99 211 MET A C 1
ATOM 1452 O O . MET A 1 211 ? 96.292 110.446 64.425 1.00 80.21 211 MET A O 1
ATOM 1454 N N . TRP A 1 223 ? 82.334 113.873 63.472 1.00 48.73 223 TRP A N 1
ATOM 1455 C CA . TRP A 1 223 ? 83.668 113.796 64.161 1.00 47.64 223 TRP A CA 1
ATOM 1456 C C . TRP A 1 223 ? 84.905 114.441 63.506 1.00 45.28 223 TRP A C 1
ATOM 1457 O O . TRP A 1 223 ? 85.249 114.135 62.377 1.00 48.39 223 TRP A O 1
ATOM 1459 N N . ILE A 1 224 ? 85.504 115.407 64.202 1.00 40.58 224 ILE A N 1
ATOM 1460 C CA . ILE A 1 224 ? 86.650 116.127 63.667 1.00 37.24 224 ILE A CA 1
ATOM 1461 C C . ILE A 1 224 ? 87.648 116.385 64.771 1.00 33.79 224 ILE A C 1
ATOM 1462 O O . ILE A 1 224 ? 87.299 116.333 65.960 1.00 30.56 224 ILE A O 1
ATOM 1467 N N . THR A 1 225 ? 88.878 116.694 64.381 1.00 35.73 225 THR A N 1
ATOM 1468 C CA . THR A 1 225 ? 89.945 116.945 65.358 1.00 39.14 225 THR A CA 1
ATOM 1469 C C . THR A 1 225 ? 90.742 118.228 65.123 1.00 34.82 225 THR A C 1
ATOM 1470 O O . THR A 1 225 ? 90.733 118.732 64.016 1.00 37.75 225 THR A O 1
ATOM 1474 N N . LEU A 1 226 ? 91.419 118.737 66.164 1.00 29.95 226 LEU A N 1
ATOM 1475 C CA . LEU A 1 226 ? 92.214 119.942 66.051 1.00 35.43 226 LEU A CA 1
ATOM 1476 C C . LEU A 1 226 ? 93.324 119.810 65.005 1.00 43.73 226 LEU A C 1
ATOM 1477 O O . LEU A 1 226 ? 93.714 120.769 64.334 1.00 47.00 226 LEU A O 1
ATOM 1482 N N . GLN A 1 227 ? 93.885 118.617 64.880 1.00 48.19 227 GLN A N 1
ATOM 1483 C CA . GLN A 1 227 ? 94.960 118.410 63.935 1.00 49.78 227 GLN A CA 1
ATOM 1484 C C . GLN A 1 227 ? 94.402 118.467 62.528 1.00 48.57 227 GLN A C 1
ATOM 1485 O O . GLN A 1 227 ? 94.921 119.157 61.638 1.00 45.60 227 GLN A O 1
ATOM 1491 N N . GLU A 1 228 ? 93.277 117.766 62.411 1.00 51.49 228 GLU A N 1
ATOM 1492 C CA . GLU A 1 228 ? 92.516 117.642 61.190 1.00 52.54 228 GLU A CA 1
ATOM 1493 C C . GLU A 1 228 ? 92.286 118.977 60.572 1.00 50.69 228 GLU A C 1
ATOM 1494 O O . GLU A 1 228 ? 92.170 119.097 59.357 1.00 55.43 228 GLU A O 1
ATOM 1500 N N . ALA A 1 229 ? 92.249 119.985 61.410 1.00 46.68 229 ALA A N 1
ATOM 1501 C CA . ALA A 1 229 ? 92.036 121.297 60.888 1.00 47.88 229 ALA A CA 1
ATOM 1502 C C . ALA A 1 229 ? 93.199 122.265 61.039 1.00 53.10 229 ALA A C 1
ATOM 1503 O O . ALA A 1 229 ? 92.995 123.476 61.213 1.00 55.61 229 ALA A O 1
ATOM 1505 N N . GLY A 1 230 ? 94.438 121.752 61.042 1.00 53.02 230 GLY A N 1
ATOM 1506 C CA . GLY A 1 230 ? 95.626 122.591 61.072 1.00 47.32 230 GLY A CA 1
ATOM 1507 C C . GLY A 1 230 ? 95.928 123.200 62.420 1.00 49.33 230 GLY A C 1
ATOM 1508 O O . GLY A 1 230 ? 96.811 124.055 62.587 1.00 51.09 230 GLY A O 1
ATOM 1509 N N . ILE A 1 231 ? 95.224 122.787 63.428 1.00 50.38 231 ILE A N 1
ATOM 1510 C CA . ILE A 1 231 ? 95.598 123.433 64.670 1.00 50.62 231 ILE A CA 1
ATOM 1511 C C . ILE A 1 231 ? 96.463 122.521 65.468 1.00 53.50 231 ILE A C 1
ATOM 1512 O O . ILE A 1 231 ? 96.134 121.349 65.623 1.00 56.16 231 ILE A O 1
ATOM 1517 N N . ASN A 1 232 ? 97.549 123.065 65.982 1.00 52.35 232 ASN A N 1
ATOM 1518 C CA . ASN A 1 232 ? 98.420 122.223 66.750 1.00 52.95 232 ASN A CA 1
ATOM 1519 C C . ASN A 1 232 ? 98.855 122.732 68.140 1.00 53.94 232 ASN A C 1
ATOM 1520 O O . ASN A 1 232 ? 99.997 123.092 68.397 1.00 63.47 232 ASN A O 1
ATOM 1525 N N . LEU A 1 233 ? 97.938 122.714 69.082 1.00 45.04 233 LEU A N 1
ATOM 1526 C CA . LEU A 1 233 ? 98.175 123.220 70.412 1.00 40.04 233 LEU A CA 1
ATOM 1527 C C . LEU A 1 233 ? 99.065 122.438 71.349 1.00 40.27 233 LEU A C 1
ATOM 1528 O O . LEU A 1 233 ? 99.105 121.230 71.377 1.00 47.64 233 LEU A O 1
ATOM 1533 N N . ASP A 1 234 ? 99.726 123.143 72.224 1.00 36.16 234 ASP A N 1
ATOM 1534 C CA . ASP A 1 234 ? 100.489 122.486 73.237 1.00 34.10 234 ASP A CA 1
ATOM 1535 C C . ASP A 1 234 ? 99.454 121.958 74.235 1.00 37.70 234 ASP A C 1
ATOM 1536 O O . ASP A 1 234 ? 98.651 122.727 74.779 1.00 37.88 234 ASP A O 1
ATOM 1541 N N . ARG A 1 235 ? 99.413 120.647 74.446 1.00 35.11 235 ARG A N 1
ATOM 1542 C CA . ARG A 1 235 ? 98.408 120.120 75.343 1.00 33.34 235 ARG A CA 1
ATOM 1543 C C . ARG A 1 235 ? 98.508 120.520 76.808 1.00 35.40 235 ARG A C 1
ATOM 1544 O O . ARG A 1 235 ? 97.469 120.589 77.523 1.00 35.32 235 ARG A O 1
ATOM 1552 N N . ASN A 1 236 ? 99.732 120.795 77.276 1.00 31.49 236 ASN A N 1
ATOM 1553 C CA . ASN A 1 236 ? 99.894 121.155 78.680 1.00 31.21 236 ASN A CA 1
ATOM 1554 C C . ASN A 1 236 ? 99.381 122.517 78.984 1.00 30.86 236 ASN A C 1
ATOM 1555 O O . ASN A 1 236 ? 98.835 122.744 80.060 1.00 33.74 236 ASN A O 1
ATOM 1560 N N . THR A 1 237 ? 99.606 123.412 78.032 1.00 27.38 237 THR A N 1
ATOM 1561 C CA . THR A 1 237 ? 99.145 124.770 78.154 1.00 31.63 237 THR A CA 1
ATOM 1562 C C . THR A 1 237 ? 97.604 124.767 78.055 1.00 40.63 237 THR A C 1
ATOM 1563 O O . THR A 1 237 ? 96.913 125.313 78.940 1.00 43.91 237 THR A O 1
ATOM 1567 N N . LEU A 1 238 ? 97.040 124.065 77.030 1.00 37.04 238 LEU A N 1
ATOM 1568 C CA . LEU A 1 238 ? 95.597 123.932 76.891 1.00 26.76 238 LEU A CA 1
ATOM 1569 C C . LEU A 1 238 ? 95.002 123.383 78.173 1.00 29.00 238 LEU A C 1
ATOM 1570 O O . LEU A 1 238 ? 94.029 123.890 78.729 1.00 31.16 238 LEU A O 1
ATOM 1575 N N . ALA A 1 239 ? 95.621 122.352 78.703 1.00 32.21 239 ALA A N 1
ATOM 1576 C CA . ALA A 1 239 ? 95.108 121.836 79.955 1.00 33.29 239 ALA A CA 1
ATOM 1577 C C . ALA A 1 239 ? 95.118 122.923 81.024 1.00 31.14 239 ALA A C 1
ATOM 1578 O O . ALA A 1 239 ? 94.162 123.106 81.775 1.00 28.37 239 ALA A O 1
ATOM 1580 N N . ALA A 1 240 ? 96.236 123.643 81.110 1.00 32.03 240 ALA A N 1
ATOM 1581 C CA . ALA A 1 240 ? 96.395 124.655 82.138 1.00 33.20 240 ALA A CA 1
ATOM 1582 C C . ALA A 1 240 ? 95.338 125.720 82.144 1.00 30.13 240 ALA A C 1
ATOM 1583 O O . ALA A 1 240 ? 94.678 125.998 83.160 1.00 34.77 240 ALA A O 1
ATOM 1585 N N . MET A 1 241 ? 95.208 126.338 80.996 1.00 31.23 241 MET A N 1
ATOM 1586 C CA . MET A 1 241 ? 94.220 127.395 80.771 1.00 35.24 241 MET A CA 1
ATOM 1587 C C . MET A 1 241 ? 92.807 126.971 81.172 1.00 36.17 241 MET A C 1
ATOM 1588 O O . MET A 1 241 ? 92.149 127.619 81.985 1.00 35.34 241 MET A O 1
ATOM 1593 N N . LEU A 1 242 ? 92.358 125.848 80.597 1.00 35.28 242 LEU A N 1
ATOM 1594 C CA . LEU A 1 242 ? 91.055 125.265 80.870 1.00 26.48 242 LEU A CA 1
ATOM 1595 C C . LEU A 1 242 ? 90.808 125.146 82.337 1.00 26.09 242 LEU A C 1
ATOM 1596 O O . LEU A 1 242 ? 89.742 125.501 82.861 1.00 32.68 242 LEU A O 1
ATOM 1601 N N . ILE A 1 243 ? 91.794 124.642 83.035 1.00 21.10 243 ILE A N 1
ATOM 1602 C CA . ILE A 1 243 ? 91.503 124.524 84.456 1.00 27.40 243 ILE A CA 1
ATOM 1603 C C . ILE A 1 243 ? 91.329 125.863 85.152 1.00 30.01 243 ILE A C 1
ATOM 1604 O O . ILE A 1 243 ? 90.486 126.078 86.028 1.00 30.98 243 ILE A O 1
ATOM 1609 N N . ARG A 1 244 ? 92.226 126.744 84.780 1.00 33.42 244 ARG A N 1
ATOM 1610 C CA . ARG A 1 244 ? 92.250 128.073 85.358 1.00 36.36 244 ARG A CA 1
ATOM 1611 C C . ARG A 1 244 ? 90.936 128.780 85.125 1.00 31.30 244 ARG A C 1
ATOM 1612 O O . ARG A 1 244 ? 90.219 129.214 86.018 1.00 30.44 244 ARG A O 1
ATOM 1620 N N . GLU A 1 245 ? 90.662 128.844 83.852 1.00 28.53 245 GLU A N 1
ATOM 1621 C CA . GLU A 1 245 ? 89.495 129.433 83.269 1.00 32.22 245 GLU A CA 1
ATOM 1622 C C . GLU A 1 245 ? 88.230 128.786 83.760 1.00 35.90 245 GLU A C 1
ATOM 1623 O O . GLU A 1 245 ? 87.320 129.514 84.142 1.00 43.12 245 GLU A O 1
ATOM 1629 N N . LEU A 1 246 ? 88.171 127.443 83.738 1.00 32.05 246 LEU A N 1
ATOM 1630 C CA . LEU A 1 246 ? 86.979 126.802 84.236 1.00 31.10 246 LEU A CA 1
ATOM 1631 C C . LEU A 1 246 ? 86.687 127.186 85.678 1.00 27.60 246 LEU A C 1
ATOM 1632 O O . LEU A 1 246 ? 85.525 127.488 86.033 1.00 30.64 246 LEU A O 1
ATOM 1637 N N . ARG A 1 247 ? 87.739 127.166 86.484 1.00 23.46 247 ARG A N 1
ATOM 1638 C CA . ARG A 1 247 ? 87.622 127.519 87.903 1.00 29.02 247 ARG A CA 1
ATOM 1639 C C . ARG A 1 247 ? 87.097 128.945 88.079 1.00 35.28 247 ARG A C 1
ATOM 1640 O O . ARG A 1 247 ? 86.288 129.245 88.945 1.00 38.87 247 ARG A O 1
ATOM 1648 N N . ALA A 1 248 ? 87.572 129.850 87.231 1.00 37.35 248 ALA A N 1
ATOM 1649 C CA . ALA A 1 248 ? 87.106 131.218 87.337 1.00 39.68 248 ALA A CA 1
ATOM 1650 C C . ALA A 1 248 ? 85.639 131.332 86.976 1.00 38.53 248 ALA A C 1
ATOM 1651 O O . ALA A 1 248 ? 84.845 131.966 87.675 1.00 42.21 248 ALA A O 1
ATOM 1653 N N . ALA A 1 249 ? 85.295 130.761 85.844 1.00 35.93 249 ALA A N 1
ATOM 1654 C CA . ALA A 1 249 ? 83.939 130.821 85.362 1.00 34.63 249 ALA A CA 1
ATOM 1655 C C . ALA A 1 249 ? 82.917 130.210 86.305 1.00 39.29 249 ALA A C 1
ATOM 1656 O O . ALA A 1 249 ? 81.813 130.746 86.481 1.00 41.78 249 ALA A O 1
ATOM 1658 N N . LEU A 1 250 ? 83.274 129.094 86.925 1.00 39.23 250 LEU A N 1
ATOM 1659 C CA . LEU A 1 250 ? 82.335 128.453 87.828 1.00 40.12 250 LEU A CA 1
ATOM 1660 C C . LEU A 1 250 ? 82.076 129.279 89.062 1.00 40.50 250 LEU A C 1
ATOM 1661 O O . LEU A 1 250 ? 80.951 129.324 89.586 1.00 40.56 250 LEU A O 1
ATOM 1666 N N . GLU A 1 251 ? 83.106 129.944 89.569 1.00 37.75 251 GLU A N 1
ATOM 1667 C CA . GLU A 1 251 ? 82.753 130.731 90.721 1.00 40.61 251 GLU A CA 1
ATOM 1668 C C . GLU A 1 251 ? 81.946 131.956 90.299 1.00 38.20 251 GLU A C 1
ATOM 1669 O O . GLU A 1 251 ? 81.123 132.473 91.049 1.00 38.41 251 GLU A O 1
ATOM 1675 N N . LEU A 1 252 ? 82.120 132.391 89.065 1.00 33.27 252 LEU A N 1
ATOM 1676 C CA . LEU A 1 252 ? 81.312 133.493 88.616 1.00 34.89 252 LEU A CA 1
ATOM 1677 C C . LEU A 1 252 ? 79.896 132.963 88.500 1.00 42.30 252 LEU A C 1
ATOM 1678 O O . LEU A 1 252 ? 78.936 133.600 88.892 1.00 45.85 252 LEU A O 1
ATOM 1683 N N . PHE A 1 253 ? 79.773 131.751 87.979 1.00 47.76 253 PHE A N 1
ATOM 1684 C CA . PHE A 1 253 ? 78.469 131.148 87.810 1.00 51.96 253 PHE A CA 1
ATOM 1685 C C . PHE A 1 253 ? 77.732 131.038 89.120 1.00 51.21 253 PHE A C 1
ATOM 1686 O O . PHE A 1 253 ? 76.556 131.417 89.272 1.00 51.40 253 PHE A O 1
ATOM 1694 N N . GLU A 1 254 ? 78.461 130.459 90.049 1.00 49.11 254 GLU A N 1
ATOM 1695 C CA . GLU A 1 254 ? 77.962 130.213 91.368 1.00 49.82 254 GLU A CA 1
ATOM 1696 C C . GLU A 1 254 ? 77.389 131.437 92.034 1.00 59.19 254 GLU A C 1
ATOM 1697 O O . GLU A 1 254 ? 76.744 131.319 93.071 1.00 65.55 254 GLU A O 1
ATOM 1703 N N . GLN A 1 255 ? 77.602 132.628 91.489 1.00 60.85 255 GLN A N 1
ATOM 1704 C CA . GLN A 1 255 ? 76.967 133.734 92.164 1.00 64.79 255 GLN A CA 1
ATOM 1705 C C . GLN A 1 255 ? 76.114 134.656 91.303 1.00 64.79 255 GLN A C 1
ATOM 1706 O O . GLN A 1 255 ? 75.280 135.409 91.808 1.00 69.18 255 GLN A O 1
ATOM 1712 N N . GLU A 1 256 ? 76.308 134.606 89.998 1.00 57.93 256 GLU A N 1
ATOM 1713 C CA . GLU A 1 256 ? 75.541 135.463 89.133 1.00 55.07 256 GLU A CA 1
ATOM 1714 C C . GLU A 1 256 ? 74.727 134.658 88.183 1.00 56.95 256 GLU A C 1
ATOM 1715 O O . GLU A 1 256 ? 73.965 135.210 87.397 1.00 58.14 256 GLU A O 1
ATOM 1721 N N . GLY A 1 257 ? 74.927 133.343 88.225 1.00 58.02 257 GLY A N 1
ATOM 1722 C CA . GLY A 1 257 ? 74.226 132.482 87.309 1.00 55.22 257 GLY A CA 1
ATOM 1723 C C . GLY A 1 257 ? 74.644 132.745 85.853 1.00 53.55 257 GLY A C 1
ATOM 1724 O O . GLY A 1 257 ? 75.756 133.140 85.489 1.00 54.82 257 GLY A O 1
ATOM 1725 N N . LEU A 1 258 ? 73.699 132.495 84.987 1.00 52.53 258 LEU A N 1
ATOM 1726 C CA . LEU A 1 258 ? 73.881 132.583 83.555 1.00 49.97 258 LEU A CA 1
ATOM 1727 C C . LEU A 1 258 ? 73.995 133.969 82.954 1.00 45.47 258 LEU A C 1
ATOM 1728 O O . LEU A 1 258 ? 74.564 134.164 81.878 1.00 41.93 258 LEU A O 1
ATOM 1733 N N . ALA A 1 259 ? 73.358 134.917 83.597 1.00 46.91 259 ALA A N 1
ATOM 1734 C CA . ALA A 1 259 ? 73.302 136.266 83.104 1.00 48.41 259 ALA A CA 1
ATOM 1735 C C . ALA A 1 259 ? 74.540 136.772 82.384 1.00 46.57 259 ALA A C 1
ATOM 1736 O O . ALA A 1 259 ? 74.512 137.292 81.273 1.00 49.74 259 ALA A O 1
ATOM 1738 N N . PRO A 1 260 ? 75.646 136.592 83.061 1.00 42.39 260 PRO A N 1
ATOM 1739 C CA . PRO A 1 260 ? 76.925 137.042 82.528 1.00 43.70 260 PRO A CA 1
ATOM 1740 C C . PRO A 1 260 ? 77.454 136.306 81.287 1.00 48.93 260 PRO A C 1
ATOM 1741 O O . PRO A 1 260 ? 78.516 136.654 80.789 1.00 52.89 260 PRO A O 1
ATOM 1745 N N . TYR A 1 261 ? 76.744 135.278 80.791 1.00 45.02 261 TYR A N 1
ATOM 1746 C CA . TYR A 1 261 ? 77.187 134.505 79.657 1.00 36.97 261 TYR A CA 1
ATOM 1747 C C . TYR A 1 261 ? 76.287 134.623 78.477 1.00 38.68 261 TYR A C 1
ATOM 1748 O O . TYR A 1 261 ? 76.660 134.297 77.336 1.00 39.46 261 TYR A O 1
ATOM 1757 N N . LEU A 1 262 ? 75.076 135.042 78.793 1.00 38.93 262 LEU A N 1
ATOM 1758 C CA . LEU A 1 262 ? 74.057 135.181 77.777 1.00 36.06 262 LEU A CA 1
ATOM 1759 C C . LEU A 1 262 ? 74.563 135.790 76.507 1.00 32.33 262 LEU A C 1
ATOM 1760 O O . LEU A 1 262 ? 74.278 135.361 75.405 1.00 37.00 262 LEU A O 1
ATOM 1765 N N . SER A 1 263 ? 75.335 136.808 76.641 1.00 35.44 263 SER A N 1
ATOM 1766 C CA . SER A 1 263 ? 75.786 137.405 75.422 1.00 40.30 263 SER A CA 1
ATOM 1767 C C . SER A 1 263 ? 76.845 136.596 74.750 1.00 42.68 263 SER A C 1
ATOM 1768 O O . SER A 1 263 ? 76.974 136.607 73.514 1.00 46.00 263 SER A O 1
ATOM 1771 N N . ARG A 1 264 ? 77.639 135.947 75.595 1.00 38.96 264 ARG A N 1
ATOM 1772 C CA . ARG A 1 264 ? 78.707 135.126 75.108 1.00 34.08 264 ARG A CA 1
ATOM 1773 C C . ARG A 1 264 ? 78.121 133.939 74.351 1.00 39.16 264 ARG A C 1
ATOM 1774 O O . ARG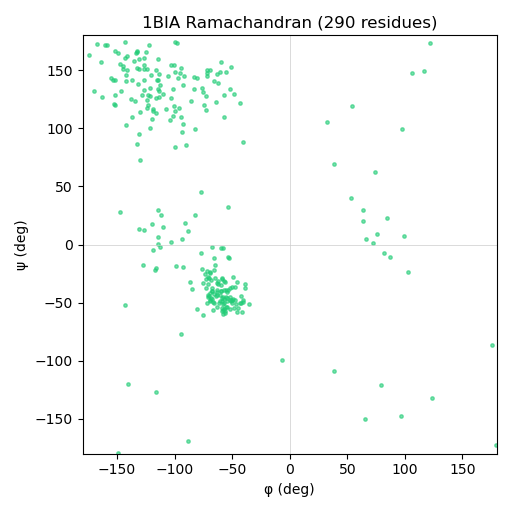 A 1 264 ? 78.422 133.705 73.172 1.00 36.59 264 ARG A O 1
ATOM 1782 N N . TRP A 1 265 ? 77.171 133.251 74.987 1.00 36.64 265 TRP A N 1
ATOM 1783 C CA . TRP A 1 265 ? 76.531 132.191 74.269 1.00 34.24 265 TRP A CA 1
ATOM 1784 C C . TRP A 1 265 ? 76.219 132.625 72.833 1.00 38.49 265 TRP A C 1
ATOM 1785 O O . TRP A 1 265 ? 76.447 131.906 71.859 1.00 39.84 265 TRP A O 1
ATOM 1796 N N . GLU A 1 266 ? 75.582 133.808 72.708 1.00 45.13 266 GLU A N 1
ATOM 1797 C CA . GLU A 1 266 ? 75.158 134.314 71.414 1.00 47.51 266 GLU A CA 1
ATOM 1798 C C . GLU A 1 266 ? 76.209 134.335 70.340 1.00 47.07 266 GLU A C 1
ATOM 1799 O O . GLU A 1 266 ? 75.999 133.888 69.219 1.00 49.66 266 GLU A O 1
ATOM 1805 N N . LYS A 1 267 ? 77.364 134.858 70.659 1.00 48.02 267 LYS A N 1
ATOM 1806 C CA . LYS A 1 267 ? 78.386 134.919 69.627 1.00 50.94 267 LYS A CA 1
ATOM 1807 C C . LYS A 1 267 ? 78.920 133.559 69.139 1.00 49.60 267 LYS A C 1
ATOM 1808 O O . LYS A 1 267 ? 79.443 133.480 68.020 1.00 50.80 267 LYS A O 1
ATOM 1810 N N . LEU A 1 268 ? 78.763 132.508 69.973 1.00 43.82 268 LEU A N 1
ATOM 1811 C CA . LEU A 1 268 ? 79.291 131.171 69.749 1.00 36.47 268 LEU A CA 1
ATOM 1812 C C . LEU A 1 268 ? 78.381 130.110 69.201 1.00 32.29 268 LEU A C 1
ATOM 1813 O O . LEU A 1 268 ? 78.848 129.086 68.742 1.00 31.99 268 LEU A O 1
ATOM 1818 N N . ASP A 1 269 ? 77.089 130.335 69.301 1.00 33.98 269 ASP A N 1
ATOM 1819 C CA . ASP A 1 269 ? 76.106 129.360 68.885 1.00 27.23 269 ASP A CA 1
ATOM 1820 C C . ASP A 1 269 ? 76.228 128.926 67.457 1.00 30.58 269 ASP A C 1
ATOM 1821 O O . ASP A 1 269 ? 75.867 129.615 66.497 1.00 32.30 269 ASP A O 1
ATOM 1826 N N . ASN A 1 270 ? 76.649 127.690 67.326 1.00 30.64 270 ASN A N 1
ATOM 1827 C CA . ASN A 1 270 ? 76.801 127.135 66.016 1.00 29.88 270 ASN A CA 1
ATOM 1828 C C . ASN A 1 270 ? 75.554 127.122 65.177 1.00 33.21 270 ASN A C 1
ATOM 1829 O O . ASN A 1 270 ? 75.655 127.082 63.945 1.00 32.68 270 ASN A O 1
ATOM 1834 N N . PHE A 1 271 ? 74.396 127.047 65.830 1.00 31.19 271 PHE A N 1
ATOM 1835 C CA . PHE A 1 271 ? 73.154 126.905 65.110 1.00 26.90 271 PHE A CA 1
ATOM 1836 C C . PHE A 1 271 ? 72.214 128.071 65.182 1.00 30.54 271 PHE A C 1
ATOM 1837 O O . PHE A 1 271 ? 71.134 128.028 64.657 1.00 34.63 271 PHE A O 1
ATOM 1845 N N . ILE A 1 272 ? 72.551 129.081 65.907 1.00 36.02 272 ILE A N 1
ATOM 1846 C CA . ILE A 1 272 ? 71.612 130.172 65.991 1.00 34.83 272 ILE A CA 1
ATOM 1847 C C . ILE A 1 272 ? 71.199 130.618 64.610 1.00 34.00 272 ILE A C 1
ATOM 1848 O O . ILE A 1 272 ? 72.042 130.766 63.745 1.00 36.05 272 ILE A O 1
ATOM 1853 N N . ASN A 1 273 ? 69.877 130.810 64.424 1.00 34.69 273 ASN A N 1
ATOM 1854 C CA . ASN A 1 273 ? 69.188 131.220 63.200 1.00 36.32 273 ASN A CA 1
ATOM 1855 C C . ASN A 1 273 ? 69.315 130.239 62.086 1.00 37.77 273 ASN A C 1
ATOM 1856 O O . ASN A 1 273 ? 69.287 130.616 60.925 1.00 37.67 273 ASN A O 1
ATOM 1861 N N . ARG A 1 274 ? 69.438 128.976 62.442 1.00 37.10 274 ARG A N 1
ATOM 1862 C CA . ARG A 1 274 ? 69.539 127.950 61.451 1.00 32.03 274 ARG A CA 1
ATOM 1863 C C . ARG A 1 274 ? 68.457 126.955 61.689 1.00 30.38 274 ARG A C 1
ATOM 1864 O O . ARG A 1 274 ? 67.969 126.735 62.796 1.00 35.08 274 ARG A O 1
ATOM 1872 N N . PRO A 1 275 ? 68.061 126.352 60.633 1.00 32.90 275 PRO A N 1
ATOM 1873 C CA . PRO A 1 275 ? 67.002 125.356 60.722 1.00 37.62 275 PRO A CA 1
ATOM 1874 C C . PRO A 1 275 ? 67.513 124.074 61.379 1.00 37.29 275 PRO A C 1
ATOM 1875 O O . PRO A 1 275 ? 68.399 123.412 60.877 1.00 41.34 275 PRO A O 1
ATOM 1879 N N . VAL A 1 276 ? 67.011 123.715 62.527 1.00 29.86 276 VAL A N 1
ATOM 1880 C CA . VAL A 1 276 ? 67.501 122.502 63.064 1.00 23.52 276 VAL A CA 1
ATOM 1881 C C . VAL A 1 276 ? 66.391 121.516 63.297 1.00 32.83 276 VAL A C 1
ATOM 1882 O O . VAL A 1 276 ? 65.216 121.848 63.299 1.00 45.12 276 VAL A O 1
ATOM 1886 N N . LYS A 1 277 ? 66.770 120.314 63.628 1.00 28.74 277 LYS A N 1
ATOM 1887 C CA . LYS A 1 277 ? 65.820 119.309 64.007 1.00 29.59 277 LYS A CA 1
ATOM 1888 C C . LYS A 1 277 ? 66.108 119.008 65.465 1.00 28.29 277 LYS A C 1
ATOM 1889 O O . LYS A 1 277 ? 67.252 118.963 65.876 1.00 37.42 277 LYS A O 1
ATOM 1895 N N . LEU A 1 278 ? 65.084 118.943 66.274 1.00 27.40 278 LEU A N 1
ATOM 1896 C CA . LEU A 1 278 ? 65.192 118.680 67.690 1.00 27.17 278 LEU A CA 1
ATOM 1897 C C . LEU A 1 278 ? 64.446 117.413 68.010 1.00 35.67 278 LEU A C 1
ATOM 1898 O O . LEU A 1 278 ? 63.248 117.330 67.838 1.00 38.52 278 LEU A O 1
ATOM 1903 N N . ILE A 1 279 ? 65.184 116.410 68.431 1.00 44.48 279 ILE A N 1
ATOM 1904 C CA . ILE A 1 279 ? 64.656 115.123 68.805 1.00 47.51 279 ILE A CA 1
ATOM 1905 C C . ILE A 1 279 ? 64.480 115.129 70.288 1.00 52.32 279 ILE A C 1
ATOM 1906 O O . ILE A 1 279 ? 65.448 115.218 71.040 1.00 52.81 279 ILE A O 1
ATOM 1911 N N . ILE A 1 280 ? 63.242 114.994 70.696 1.00 58.57 280 ILE A N 1
ATOM 1912 C CA . ILE A 1 280 ? 62.966 115.023 72.102 1.00 62.68 280 ILE A CA 1
ATOM 1913 C C . ILE A 1 280 ? 62.090 113.822 72.434 1.00 69.88 280 ILE A C 1
ATOM 1914 O O . ILE A 1 280 ? 60.865 113.819 72.232 1.00 71.41 280 ILE A O 1
ATOM 1919 N N . GLY A 1 281 ? 62.786 112.766 72.857 1.00 72.34 281 GLY A N 1
ATOM 1920 C CA . GLY A 1 281 ? 62.166 111.500 73.122 1.00 78.43 281 GLY A CA 1
ATOM 1921 C C . GLY A 1 281 ? 61.943 110.797 71.779 1.00 86.62 281 GLY A C 1
ATOM 1922 O O . GLY A 1 281 ? 62.874 110.537 70.999 1.00 88.25 281 GLY A O 1
ATOM 1923 N N . ASP A 1 282 ? 60.686 110.492 71.483 1.00 89.29 282 ASP A N 1
ATOM 1924 C CA . ASP A 1 282 ? 60.353 109.856 70.222 1.00 88.54 282 ASP A CA 1
ATOM 1925 C C . ASP A 1 282 ? 60.163 110.955 69.190 1.00 85.01 282 ASP A C 1
ATOM 1926 O O . ASP A 1 282 ? 60.494 110.804 68.013 1.00 89.13 282 ASP A O 1
ATOM 1931 N N . LYS A 1 283 ? 59.681 112.081 69.695 1.00 75.57 283 LYS A N 1
ATOM 1932 C CA . LYS A 1 283 ? 59.385 113.273 68.934 1.00 68.21 283 LYS A CA 1
ATOM 1933 C C . LYS A 1 283 ? 60.549 113.988 68.255 1.00 60.04 283 LYS A C 1
ATOM 1934 O O . LYS A 1 283 ? 61.528 114.397 68.883 1.00 60.00 283 LYS A O 1
ATOM 1940 N N . GLU A 1 284 ? 60.360 114.104 66.942 1.00 52.24 284 GLU A N 1
ATOM 1941 C CA . GLU A 1 284 ? 61.229 114.740 65.980 1.00 49.89 284 GLU A CA 1
ATOM 1942 C C . GLU A 1 284 ? 60.549 116.043 65.684 1.00 52.62 284 GLU A C 1
ATOM 1943 O O . GLU A 1 284 ? 59.502 116.025 65.048 1.00 54.07 284 GLU A O 1
ATOM 1949 N N . ILE A 1 285 ? 61.093 117.151 66.169 1.00 50.67 285 ILE A N 1
ATOM 1950 C CA . ILE A 1 285 ? 60.483 118.459 65.978 1.00 40.11 285 ILE A CA 1
ATOM 1951 C C . ILE A 1 285 ? 61.341 119.313 65.103 1.00 38.87 285 ILE A C 1
ATOM 1952 O O . ILE A 1 285 ? 62.519 119.422 65.365 1.00 44.73 285 ILE A O 1
ATOM 1957 N N . PHE A 1 286 ? 60.755 119.944 64.100 1.00 37.63 286 PHE A N 1
ATOM 1958 C CA . PHE A 1 286 ? 61.503 120.813 63.199 1.00 40.48 286 PHE A CA 1
ATOM 1959 C C . PHE A 1 286 ? 61.370 122.272 63.523 1.00 40.30 286 PHE A C 1
ATOM 1960 O O . PHE A 1 286 ? 60.326 122.682 63.958 1.00 42.60 286 PHE A O 1
ATOM 1968 N N . GLY A 1 287 ? 62.412 123.052 63.261 1.00 38.02 287 GLY A N 1
ATOM 1969 C CA . GLY A 1 287 ? 62.347 124.465 63.546 1.00 37.00 287 GLY A CA 1
ATOM 1970 C C . GLY A 1 287 ? 63.600 125.290 63.235 1.00 36.87 287 GLY A C 1
ATOM 1971 O O . GLY A 1 287 ? 64.592 124.863 62.614 1.00 36.25 287 GLY A O 1
ATOM 1972 N N . ILE A 1 288 ? 63.534 126.532 63.669 1.00 32.30 288 ILE A N 1
ATOM 1973 C CA . ILE A 1 288 ? 64.668 127.377 63.456 1.00 35.93 288 ILE A CA 1
ATOM 1974 C C . ILE A 1 288 ? 65.225 127.761 64.801 1.00 35.73 288 ILE A C 1
ATOM 1975 O O . ILE A 1 288 ? 64.461 128.238 65.643 1.00 40.60 288 ILE A O 1
ATOM 1980 N N . SER A 1 289 ? 66.521 127.520 65.015 1.00 29.73 289 SER A N 1
ATOM 1981 C CA . SER A 1 289 ? 67.110 127.876 66.286 1.00 26.38 289 SER A CA 1
ATOM 1982 C C . SER A 1 289 ? 67.095 129.379 66.459 1.00 29.49 289 SER A C 1
ATOM 1983 O O . SER A 1 289 ? 67.348 130.080 65.497 1.00 31.29 289 SER A O 1
ATOM 1986 N N . ARG A 1 290 ? 66.813 129.853 67.669 1.00 30.89 290 ARG A N 1
ATOM 1987 C CA . ARG A 1 290 ? 66.854 131.278 67.958 1.00 37.77 290 ARG A CA 1
ATOM 1988 C C . ARG A 1 290 ? 67.756 131.548 69.160 1.00 39.59 290 ARG A C 1
ATOM 1989 O O . ARG A 1 290 ? 67.729 132.634 69.721 1.00 43.01 290 ARG A O 1
ATOM 1997 N N . GLY A 1 291 ? 68.531 130.542 69.572 1.00 35.96 291 GLY A N 1
ATOM 1998 C CA . GLY A 1 291 ? 69.432 130.678 70.687 1.00 29.73 291 GLY A CA 1
ATOM 1999 C C . GLY A 1 291 ? 68.816 130.152 71.962 1.00 30.44 291 GLY A C 1
ATOM 2000 O O . GLY A 1 291 ? 68.037 129.205 71.958 1.00 34.45 291 GLY A O 1
ATOM 2001 N N . ILE A 1 292 ? 69.180 130.781 73.065 1.00 27.05 292 ILE A N 1
ATOM 2002 C CA . ILE A 1 292 ? 68.684 130.400 74.351 1.00 24.39 292 ILE A CA 1
ATOM 2003 C C . ILE A 1 292 ? 68.025 131.565 75.090 1.00 28.70 292 ILE A C 1
ATOM 2004 O O . ILE A 1 292 ? 68.209 132.719 74.740 1.00 35.92 292 ILE A O 1
ATOM 2009 N N . ASP A 1 293 ? 67.288 131.238 76.135 1.00 25.70 293 ASP A N 1
ATOM 2010 C CA . ASP A 1 293 ? 66.707 132.199 77.002 1.00 29.93 293 ASP A CA 1
ATOM 2011 C C . ASP A 1 293 ? 67.588 132.356 78.238 1.00 34.58 293 ASP A C 1
ATOM 2012 O O . ASP A 1 293 ? 68.555 131.633 78.454 1.00 36.43 293 ASP A O 1
ATOM 2017 N N . LYS A 1 294 ? 67.237 133.321 79.066 1.00 39.49 294 LYS A N 1
ATOM 2018 C CA . LYS A 1 294 ? 67.943 133.659 80.288 1.00 44.50 294 LYS A CA 1
ATOM 2019 C C . LYS A 1 294 ? 68.036 132.508 81.256 1.00 51.01 294 LYS A C 1
ATOM 2020 O O . LYS A 1 294 ? 68.634 132.616 82.330 1.00 60.24 294 LYS A O 1
ATOM 2026 N N . GLN A 1 295 ? 67.426 131.395 80.900 1.00 43.59 295 GLN A N 1
ATOM 2027 C CA . GLN A 1 295 ? 67.467 130.246 81.778 1.00 38.07 295 GLN A CA 1
ATOM 2028 C C . GLN A 1 295 ? 68.237 129.124 81.123 1.00 33.69 295 GLN A C 1
ATOM 2029 O O . GLN A 1 295 ? 68.403 128.032 81.670 1.00 36.67 295 GLN A O 1
ATOM 2035 N N . GLY A 1 296 ? 68.713 129.420 79.927 1.00 30.38 296 GLY A N 1
ATOM 2036 C CA . GLY A 1 296 ? 69.484 128.467 79.175 1.00 30.88 296 GLY A CA 1
ATOM 2037 C C . GLY A 1 296 ? 68.634 127.504 78.386 1.00 32.20 296 GLY A C 1
ATOM 2038 O O . GLY A 1 296 ? 69.091 126.433 78.020 1.00 33.44 296 GLY A O 1
ATOM 2039 N N . ALA A 1 297 ? 67.409 127.903 78.101 1.00 28.91 297 ALA A N 1
ATOM 2040 C CA . ALA A 1 297 ? 66.527 127.071 77.358 1.00 30.36 297 ALA A CA 1
ATOM 2041 C C . ALA A 1 297 ? 66.629 127.364 75.877 1.00 34.55 297 ALA A C 1
ATOM 2042 O O . ALA A 1 297 ? 66.828 128.506 75.434 1.00 39.91 297 ALA A O 1
ATOM 2044 N N . LEU A 1 298 ? 66.478 126.318 75.092 1.00 29.26 298 LEU A N 1
ATOM 2045 C CA . LEU A 1 298 ? 66.547 126.509 73.666 1.00 27.53 298 LEU A CA 1
ATOM 2046 C C . LEU A 1 298 ? 65.317 127.216 73.115 1.00 34.40 298 LEU A C 1
ATOM 2047 O O . LEU A 1 298 ? 64.179 126.776 73.324 1.00 35.51 298 LEU A O 1
ATOM 2052 N N . LEU A 1 299 ? 65.528 128.282 72.360 1.00 34.12 299 LEU A N 1
ATOM 2053 C CA . LEU A 1 299 ? 64.397 128.951 71.763 1.00 31.00 299 LEU A CA 1
ATOM 2054 C C . LEU A 1 299 ? 64.137 128.407 70.371 1.00 25.83 299 LEU A C 1
ATOM 2055 O O . LEU A 1 299 ? 64.828 128.745 69.407 1.00 23.52 299 LEU A O 1
ATOM 2060 N N . LEU A 1 300 ? 63.117 127.580 70.239 1.00 24.49 300 LEU A N 1
ATOM 2061 C CA . LEU A 1 300 ? 62.849 127.065 68.920 1.00 27.62 300 LEU A CA 1
ATOM 2062 C C . LEU A 1 300 ? 61.635 127.761 68.248 1.00 35.44 300 LEU A C 1
ATOM 2063 O O . LEU A 1 300 ? 60.519 127.869 68.780 1.00 41.66 300 LEU A O 1
ATOM 2068 N N . GLU A 1 301 ? 61.827 128.283 67.059 1.00 30.57 301 GLU A N 1
ATOM 2069 C CA . GLU A 1 301 ? 60.717 128.934 66.459 1.00 31.06 301 GLU A CA 1
ATOM 2070 C C . GLU A 1 301 ? 60.086 128.026 65.462 1.00 33.53 301 GLU A C 1
ATOM 2071 O O . GLU A 1 301 ? 60.708 127.665 64.456 1.00 33.69 301 GLU A O 1
ATOM 2077 N N . GLN A 1 302 ? 58.843 127.719 65.718 1.00 32.19 302 GLN A N 1
ATOM 2078 C CA . GLN A 1 302 ? 58.121 126.926 64.751 1.00 35.28 302 GLN A CA 1
ATOM 2079 C C . GLN A 1 302 ? 56.837 127.585 64.251 1.00 41.12 302 GLN A C 1
ATOM 2080 O O . GLN A 1 302 ? 55.895 127.938 65.020 1.00 38.75 302 GLN A O 1
ATOM 2086 N N . ASP A 1 303 ? 56.885 127.768 62.919 1.00 44.04 303 ASP A N 1
ATOM 2087 C CA . ASP A 1 303 ? 55.815 128.395 62.189 1.00 47.30 303 ASP A CA 1
ATOM 2088 C C . ASP A 1 303 ? 55.255 129.551 63.020 1.00 46.05 303 ASP A C 1
ATOM 2089 O O . ASP A 1 303 ? 54.150 129.477 63.570 1.00 47.88 303 ASP A O 1
ATOM 2094 N N . GLY A 1 304 ? 56.115 130.595 63.123 1.00 41.34 304 GLY A N 1
ATOM 2095 C CA . GLY A 1 304 ? 55.837 131.878 63.759 1.00 31.32 304 GLY A CA 1
ATOM 2096 C C . GLY A 1 304 ? 55.635 131.812 65.231 1.00 30.43 304 GLY A C 1
ATOM 2097 O O . GLY A 1 304 ? 55.304 132.821 65.887 1.00 33.41 304 GLY A O 1
ATOM 2098 N N . ILE A 1 305 ? 55.840 130.628 65.752 1.00 23.64 305 ILE A N 1
ATOM 2099 C CA . ILE A 1 305 ? 55.707 130.536 67.162 1.00 21.92 305 ILE A CA 1
ATOM 2100 C C . ILE A 1 305 ? 57.032 130.205 67.710 1.00 29.77 305 ILE A C 1
ATOM 2101 O O . ILE A 1 305 ? 57.749 129.380 67.148 1.00 33.22 305 ILE A O 1
ATOM 2106 N N . ILE A 1 306 ? 57.338 130.801 68.831 1.00 32.09 306 ILE A N 1
ATOM 2107 C CA . ILE A 1 306 ? 58.612 130.542 69.444 1.00 33.32 306 ILE A CA 1
ATOM 2108 C C . ILE A 1 306 ? 58.448 130.054 70.868 1.00 35.88 306 ILE A C 1
ATOM 2109 O O . ILE A 1 306 ? 57.786 130.692 71.671 1.00 36.19 306 ILE A O 1
ATOM 2114 N N . LYS A 1 307 ? 59.017 128.895 71.176 1.00 36.68 307 LYS A N 1
ATOM 2115 C CA . LYS A 1 307 ? 58.947 128.370 72.514 1.00 31.87 307 LYS A CA 1
ATOM 2116 C C . LYS A 1 307 ? 60.281 127.848 72.972 1.00 31.52 307 LYS A C 1
ATOM 2117 O O . LYS A 1 307 ? 61.153 127.530 72.160 1.00 33.35 307 LYS A O 1
ATOM 2123 N N . PRO A 1 308 ? 60.399 127.785 74.286 1.00 29.54 308 PRO A N 1
ATOM 2124 C CA . PRO A 1 308 ? 61.589 127.340 74.967 1.00 32.46 308 PRO A CA 1
ATOM 2125 C C . PRO A 1 308 ? 61.475 125.869 75.236 1.00 40.16 308 PRO A C 1
ATOM 2126 O O . PRO A 1 308 ? 60.415 125.399 75.652 1.00 46.30 308 PRO A O 1
ATOM 2130 N N . TRP A 1 309 ? 62.568 125.170 75.011 1.00 43.43 309 TRP A N 1
ATOM 2131 C CA . TRP A 1 309 ? 62.664 123.741 75.244 1.00 39.77 309 TRP A CA 1
ATOM 2132 C C . TRP A 1 309 ? 63.806 123.510 76.198 1.00 43.16 309 TRP A C 1
ATOM 2133 O O . TRP A 1 309 ? 64.907 124.012 75.972 1.00 48.35 309 TRP A O 1
ATOM 2144 N N . MET A 1 310 ? 63.526 122.768 77.268 1.00 44.60 310 MET A N 1
ATOM 2145 C CA . MET A 1 310 ? 64.484 122.490 78.317 1.00 49.41 310 MET A CA 1
ATOM 2146 C C . MET A 1 310 ? 65.287 121.185 78.161 1.00 50.37 310 MET A C 1
ATOM 2147 O O . MET A 1 310 ? 66.079 120.865 79.024 1.00 57.43 310 MET A O 1
ATOM 2152 N N . GLY A 1 311 ? 65.131 120.455 77.056 1.00 46.51 311 GLY A N 1
ATOM 2153 C CA . GLY A 1 311 ? 65.853 119.215 76.806 1.00 45.36 311 GLY A CA 1
ATOM 2154 C C . GLY A 1 311 ? 65.693 118.788 75.346 1.00 48.29 311 GLY A C 1
ATOM 2155 O O . GLY A 1 311 ? 64.925 119.404 74.593 1.00 52.46 311 GLY A O 1
ATOM 2156 N N . GLY A 1 312 ? 66.417 117.747 74.931 1.00 43.34 312 GLY A N 1
ATOM 2157 C CA . GLY A 1 312 ? 66.363 117.258 73.562 1.00 39.34 312 GLY A CA 1
ATOM 2158 C C . GLY A 1 312 ? 67.730 117.285 72.896 1.00 38.67 312 GLY A C 1
ATOM 2159 O O . GLY A 1 312 ? 68.703 117.805 73.432 1.00 44.75 312 GLY A O 1
ATOM 2160 N N . GLU A 1 313 ? 67.819 116.748 71.714 1.00 34.99 313 GLU A N 1
ATOM 2161 C CA . GLU A 1 313 ? 69.072 116.729 71.022 1.00 36.19 313 GLU A CA 1
ATOM 2162 C C . GLU A 1 313 ? 68.988 117.493 69.724 1.00 40.84 313 GLU A C 1
ATOM 2163 O O . GLU A 1 313 ? 68.312 117.147 68.745 1.00 44.06 313 GLU A O 1
ATOM 2169 N N . ILE A 1 314 ? 69.759 118.528 69.664 1.00 41.96 314 ILE A N 1
ATOM 2170 C CA . ILE A 1 314 ? 69.696 119.272 68.460 1.00 41.80 314 ILE A CA 1
ATOM 2171 C C . ILE A 1 314 ? 70.520 118.671 67.315 1.00 40.02 314 ILE A C 1
ATOM 2172 O O . ILE A 1 314 ? 71.573 118.134 67.509 1.00 41.67 314 ILE A O 1
ATOM 2177 N N . SER A 1 315 ? 70.053 118.738 66.083 1.00 41.96 315 SER A N 1
ATOM 2178 C CA . SER A 1 315 ? 70.817 118.259 64.919 1.00 38.76 315 SER A CA 1
ATOM 2179 C C . SER A 1 315 ? 70.567 119.188 63.723 1.00 46.56 315 SER A C 1
ATOM 2180 O O . SER A 1 315 ? 69.605 119.963 63.675 1.00 44.59 315 SER A O 1
ATOM 2183 N N . LEU A 1 316 ? 71.456 119.136 62.748 1.00 52.79 316 LEU A N 1
ATOM 2184 C CA . LEU A 1 316 ? 71.306 119.988 61.598 1.00 57.89 316 LEU A CA 1
ATOM 2185 C C . LEU A 1 316 ? 70.364 119.373 60.615 1.00 69.22 316 LEU A C 1
ATOM 2186 O O . LEU A 1 316 ? 70.441 118.187 60.298 1.00 72.09 316 LEU A O 1
ATOM 2191 N N . ARG A 1 317 ? 69.460 120.182 60.120 1.00 82.26 317 ARG A N 1
ATOM 2192 C CA . ARG A 1 317 ? 68.522 119.670 59.153 1.00 94.82 317 ARG A CA 1
ATOM 2193 C C . ARG A 1 317 ? 68.561 120.467 57.858 1.00 98.25 317 ARG A C 1
ATOM 2194 O O . ARG A 1 317 ? 67.964 121.522 57.747 1.00 100.00 317 ARG A O 1
#

Organism: Escherichia coli (strain K12) (NCBI:txid83333)

Secondary structure (DSSP, 8-state):
----HHHHHHHHHHTTSS-B-HHHHHHHHTS-HHHHHHHHHHHHHTT---EEETTTEEE-SS------HHHHHHT--SS-EEE-SSBS-HHHHHHTTGGG--TT-EEEES-BTT---TTSEEEEEEEEEE-----THHHHHHHHHHHHHHHHHTT-TT-EEETTTEEEETTEEEEEEEEEEE--EEEEEEEEEE------TTTTT----HHHHHHHHHHHHHHHHHHHHHHTTGGGHHHHHHHBTTTTSEEEEEETTEEEEEEEEEE-TTS-EEEEETTEEEEESS-EEEE-

InterPro domains:
  IPR003142 Biotin protein ligase, C-terminal [PF02237] (271-317)
  IPR004143 Biotinyl protein ligase (BPL) and lipoyl protein ligase (LPL), catalytic domain [PF03099] (84-208)
  IPR004143 Biotinyl protein ligase (BPL) and lipoyl protein ligase (LPL), catalytic domain [PS51733] (66-254)
  IPR004408 Biotin--acetyl-CoA-carboxylase ligase [TIGR00121] (81-317)
  IPR004408 Biotin--acetyl-CoA-carboxylase ligase [cd16442] (81-253)
  IPR004409 Biotin operon repressor, helix-turn-helix domain [TIGR00122] (6-76)
  IPR008988 Transcriptional repressor, C-terminal [SSF50037] (271-317)
  IPR013196 Helix-turn-helix, type 11 [PF08279] (9-58)
  IPR030855 Bifunctional ligase/repressor BirA [MF_00978] (7-317)
  IPR036388 Winged helix-like DNA-binding domain superfamily [G3DSA:1.10.10.10] (1-64)
  IPR036390 Winged helix DNA-binding domain superfamily [SSF46785] (3-60)
  IPR045864 Class II Aminoacyl-tRNA synthetase/Biotinyl protein ligase (BPL) and lipoyl protein ligase (LPL) [G3DSA:3.30.930.10] (65-270)
  IPR045864 Class II Aminoacyl-tRNA synthetase/Biotinyl protein ligase (BPL) and lipoyl protein ligase (LPL) [SSF55681] (69-268)